Protein AF-K5VWP3-F1 (afdb_monomer_lite)

Radius of gyration: 37.84 Å; chains: 1; bounding box: 97×103×117 Å

Foldseek 3Di:
DDDDDDDDDDDDDDDDDDDPPPPPPPDPDPDDDDDDDPPPDDDDDDDPDPDPDPPPPPPDPPVVVCVVCVVVVNDDDDPVPPDPDPPPPFDAAEDEFLPLLLLLVVVCLQCVPDVQSDDALLNVVVCPVLVLADPVQCVLRPDPVSVVRVVVCQPPPVGHHHHDYPDDDFHEFLVLSVVLSCLQVNDDDPSTDDSVVRPDDRPTPDNDDPVSVVVSPVNNVQQVVCVVVVHDRDSPDDPPPPRPPPPPVPPPPPPPPPPDPPDDDDDDDDDDDDDDDDDDDDDDDDDDDDDDDDDDDDDDDDDDDDDDDDDDDDDDDDDDDDDDDDDDDDDDDDD

Structure (mmCIF, N/CA/C/O backbone):
data_AF-K5VWP3-F1
#
_entry.id   AF-K5VWP3-F1
#
loop_
_atom_site.group_PDB
_atom_site.id
_atom_site.type_symbol
_atom_site.label_atom_id
_atom_site.label_alt_id
_atom_site.label_comp_id
_atom_site.label_asym_id
_atom_site.label_entity_id
_atom_site.label_seq_id
_atom_site.pdbx_PDB_ins_code
_atom_site.Cartn_x
_atom_site.Cartn_y
_atom_site.Cartn_z
_atom_site.occupancy
_atom_site.B_iso_or_equiv
_atom_site.auth_seq_id
_atom_site.auth_comp_id
_atom_site.auth_asym_id
_atom_site.auth_atom_id
_atom_site.pdbx_PDB_model_num
ATOM 1 N N . MET A 1 1 ? -21.400 -36.039 -51.597 1.00 51.88 1 MET A N 1
ATOM 2 C CA . MET A 1 1 ? -21.064 -35.907 -50.166 1.00 51.88 1 MET A CA 1
ATOM 3 C C . MET A 1 1 ? -21.647 -34.581 -49.717 1.00 51.88 1 MET A C 1
ATOM 5 O O . MET A 1 1 ? -21.063 -33.546 -50.003 1.00 51.88 1 MET A O 1
ATOM 9 N N . SER A 1 2 ? -22.873 -34.622 -49.195 1.00 47.25 2 SER A N 1
ATOM 10 C CA . SER A 1 2 ? -23.616 -33.438 -48.756 1.00 47.25 2 SER A CA 1
ATOM 11 C C . SER A 1 2 ? -23.149 -33.037 -47.366 1.00 47.25 2 SER A C 1
ATOM 13 O O . SER A 1 2 ? -23.064 -33.883 -46.480 1.00 47.25 2 SER A O 1
ATOM 15 N N . SER A 1 3 ? -22.818 -31.762 -47.203 1.00 61.06 3 SER A N 1
ATOM 16 C CA . SER A 1 3 ? -22.441 -31.158 -45.930 1.00 61.06 3 SER A CA 1
ATOM 17 C C . SER A 1 3 ? -23.689 -30.562 -45.285 1.00 61.06 3 SER A C 1
ATOM 19 O O . SER A 1 3 ? -24.245 -29.597 -45.809 1.00 61.06 3 SER A O 1
ATOM 21 N N . ASP A 1 4 ? -24.131 -31.153 -44.177 1.00 54.31 4 ASP A N 1
ATOM 22 C CA . ASP A 1 4 ? -25.200 -30.611 -43.337 1.00 54.31 4 ASP A CA 1
ATOM 23 C C . ASP A 1 4 ? -24.699 -29.386 -42.549 1.00 54.31 4 ASP A C 1
ATOM 25 O O . ASP A 1 4 ? -23.631 -29.454 -41.932 1.00 54.31 4 ASP A O 1
ATOM 29 N N . PRO A 1 5 ? -25.439 -28.263 -42.535 1.00 71.38 5 PRO A N 1
ATOM 30 C CA . PRO A 1 5 ? -25.120 -27.122 -41.692 1.00 71.38 5 PRO A CA 1
ATOM 31 C C . PRO A 1 5 ? -25.585 -27.363 -40.247 1.00 71.38 5 PRO A C 1
ATOM 33 O O . PRO A 1 5 ? -26.773 -27.492 -39.952 1.00 71.38 5 PRO A O 1
ATOM 36 N N . GLU A 1 6 ? -24.612 -27.390 -39.340 1.00 64.56 6 GLU A N 1
ATOM 37 C CA . GLU A 1 6 ? -24.773 -27.543 -37.895 1.00 64.56 6 GLU A CA 1
ATOM 38 C C . GLU A 1 6 ? -25.549 -26.350 -37.293 1.00 64.56 6 GLU A C 1
ATOM 40 O O . GLU A 1 6 ? -25.093 -25.203 -37.292 1.00 64.56 6 GLU A O 1
ATOM 45 N N . LEU A 1 7 ? -26.764 -26.622 -36.805 1.00 64.31 7 LEU A N 1
ATOM 46 C CA . LEU A 1 7 ? -27.642 -25.661 -36.134 1.00 64.31 7 LEU A CA 1
ATOM 47 C C . LEU A 1 7 ? -27.064 -25.257 -34.768 1.00 64.31 7 LEU A C 1
ATOM 49 O O . LEU A 1 7 ? -27.094 -26.025 -33.807 1.00 64.31 7 LEU A O 1
ATOM 53 N N . VAL A 1 8 ? -26.594 -24.013 -34.664 1.00 66.56 8 VAL A N 1
ATOM 54 C CA . VAL A 1 8 ? -26.128 -23.418 -33.404 1.00 66.56 8 VAL A CA 1
ATOM 55 C C . VAL A 1 8 ? -27.332 -23.087 -32.500 1.00 66.56 8 VAL A C 1
ATOM 57 O O . VAL A 1 8 ? -28.226 -22.347 -32.924 1.00 66.56 8 VAL A O 1
ATOM 60 N N . PRO A 1 9 ? -27.388 -23.586 -31.250 1.00 64.94 9 PRO A N 1
ATOM 61 C CA . PRO A 1 9 ? -28.510 -23.343 -30.350 1.00 64.94 9 PRO A CA 1
ATOM 62 C C . PRO A 1 9 ? -28.543 -21.893 -29.847 1.00 64.94 9 PRO A C 1
ATOM 64 O O . PRO A 1 9 ? -27.556 -21.345 -29.356 1.00 64.94 9 PRO A O 1
ATOM 67 N N . ALA A 1 10 ? -29.719 -21.273 -29.952 1.00 62.62 10 ALA A N 1
ATOM 68 C CA . ALA A 1 10 ? -29.978 -19.902 -29.532 1.00 62.62 10 ALA A CA 1
ATOM 69 C C . ALA A 1 10 ? -29.816 -19.726 -28.010 1.00 62.62 10 ALA A C 1
ATOM 71 O O . ALA A 1 10 ? -30.506 -20.364 -27.213 1.00 62.62 10 ALA A O 1
ATOM 72 N N . HIS A 1 11 ? -28.926 -18.818 -27.601 1.00 61.19 11 HIS A N 1
ATOM 73 C CA . HIS A 1 11 ? -28.734 -18.473 -26.194 1.00 61.19 11 HIS A CA 1
ATOM 74 C C . HIS A 1 11 ? -29.982 -17.785 -25.597 1.00 61.19 11 HIS A C 1
ATOM 76 O O . HIS A 1 11 ? -30.522 -16.850 -26.199 1.00 61.19 11 HIS A O 1
ATOM 82 N N . PRO A 1 12 ? -30.432 -18.193 -24.394 1.00 65.94 12 PRO A N 1
ATOM 83 C CA . PRO A 1 12 ? -31.586 -17.596 -23.732 1.00 65.94 12 PRO A CA 1
ATOM 84 C C . PRO A 1 12 ? -31.299 -16.143 -23.333 1.00 65.94 12 PRO A C 1
ATOM 86 O O . PRO A 1 12 ? -30.299 -15.833 -22.686 1.00 65.94 12 PRO A O 1
ATOM 89 N N . LYS A 1 13 ? -32.204 -15.241 -23.726 1.00 65.81 13 LYS A N 1
ATOM 90 C CA . LYS A 1 13 ? -32.156 -13.808 -23.406 1.00 65.81 13 LYS A CA 1
ATOM 91 C C . LYS A 1 13 ? -32.196 -13.608 -21.886 1.00 65.81 13 LYS A C 1
ATOM 93 O O . LYS A 1 13 ? -33.176 -13.970 -21.239 1.00 65.81 13 LYS A O 1
ATOM 98 N N . SER A 1 14 ? -31.150 -12.999 -21.326 1.00 66.62 14 SER A N 1
ATOM 99 C CA . SER A 1 14 ? -31.072 -12.676 -19.898 1.00 66.62 14 SER A CA 1
ATOM 100 C C . SER A 1 14 ? -32.221 -11.755 -19.453 1.00 66.62 14 SER A C 1
ATOM 102 O O . SER A 1 14 ? -32.513 -10.769 -20.140 1.00 66.62 14 SER A O 1
ATOM 104 N N . PRO A 1 15 ? -32.854 -12.015 -18.294 1.00 67.31 15 PRO A N 1
ATOM 105 C CA . PRO A 1 15 ? -33.942 -11.192 -17.781 1.00 67.31 15 PRO A CA 1
ATOM 106 C C . PRO A 1 15 ? -33.447 -9.778 -17.447 1.00 67.31 15 PRO A C 1
ATOM 108 O O . PRO A 1 15 ? -32.477 -9.587 -16.708 1.00 67.31 15 PRO A O 1
ATOM 111 N N . ARG A 1 16 ? -34.134 -8.771 -18.000 1.00 61.47 16 ARG A N 1
ATOM 112 C CA . ARG A 1 16 ? -33.939 -7.346 -17.698 1.00 61.47 16 ARG A CA 1
ATOM 113 C C . ARG A 1 16 ? -34.093 -7.122 -16.191 1.00 61.47 16 ARG A C 1
ATOM 115 O O . ARG A 1 16 ? -35.197 -7.198 -15.662 1.00 61.47 16 ARG A O 1
ATOM 122 N N . ARG A 1 17 ? -32.996 -6.797 -15.502 1.00 60.69 17 ARG A N 1
ATOM 123 C CA . ARG A 1 17 ? -33.042 -6.284 -14.126 1.00 60.69 17 ARG A CA 1
ATOM 124 C C . ARG A 1 17 ? -33.753 -4.930 -14.125 1.00 60.69 17 ARG A C 1
ATOM 126 O O . ARG A 1 17 ? -33.227 -3.953 -14.652 1.00 60.69 17 ARG A O 1
ATOM 133 N N . SER A 1 18 ? -34.942 -4.887 -13.532 1.00 62.25 18 SER A N 1
ATOM 134 C CA . SER A 1 18 ? -35.662 -3.658 -13.203 1.00 62.25 18 SER A CA 1
ATOM 135 C C . SER A 1 18 ? -34.785 -2.775 -12.317 1.00 62.25 18 SER A C 1
ATOM 137 O O . SER A 1 18 ? -34.344 -3.191 -11.243 1.00 62.25 18 SER A O 1
ATOM 139 N N . SER A 1 19 ? -34.492 -1.569 -12.790 1.00 64.31 19 SER A N 1
ATOM 140 C CA . SER A 1 19 ? -33.692 -0.582 -12.072 1.00 64.31 19 SER A CA 1
ATOM 141 C C . SER A 1 19 ? -34.400 -0.184 -10.769 1.00 64.31 19 SER A C 1
ATOM 143 O O . SER A 1 19 ? -35.609 0.052 -10.796 1.00 64.31 19 SER A O 1
ATOM 145 N N . PRO A 1 20 ? -33.691 -0.096 -9.629 1.00 63.62 20 PRO A N 1
ATOM 146 C CA . PRO A 1 20 ? -34.294 0.342 -8.378 1.00 63.62 20 PRO A CA 1
ATOM 147 C C . PRO A 1 20 ? -34.819 1.771 -8.534 1.00 63.62 20 PRO A C 1
ATOM 149 O O . PRO A 1 20 ? -34.083 2.684 -8.914 1.00 63.62 20 PRO A O 1
ATOM 152 N N . SER A 1 21 ? -36.115 1.934 -8.266 1.00 61.44 21 SER A N 1
ATOM 153 C CA . SER A 1 21 ? -36.813 3.214 -8.297 1.00 61.44 21 SER A CA 1
ATOM 154 C C . SER A 1 21 ? -36.077 4.224 -7.416 1.00 61.44 21 SER A C 1
ATOM 156 O O . SER A 1 21 ? -35.834 3.975 -6.231 1.00 61.44 21 SER A O 1
ATOM 158 N N . LYS A 1 22 ? -35.680 5.351 -8.017 1.00 58.53 22 LYS A N 1
ATOM 159 C CA . LYS A 1 22 ? -35.057 6.488 -7.338 1.00 58.53 22 LYS A CA 1
ATOM 160 C C . LYS A 1 22 ? -36.056 7.036 -6.317 1.00 58.53 22 LYS A C 1
ATOM 162 O O . LYS A 1 22 ? -36.867 7.897 -6.642 1.00 58.53 22 LYS A O 1
ATOM 167 N N . ARG A 1 23 ? -36.007 6.547 -5.074 1.00 59.12 23 ARG A N 1
ATOM 168 C CA . ARG A 1 23 ? -36.649 7.233 -3.949 1.00 59.12 23 ARG A CA 1
ATOM 169 C C . ARG A 1 23 ? -35.954 8.581 -3.802 1.00 59.12 23 ARG A C 1
ATOM 171 O O . ARG A 1 23 ? -34.802 8.644 -3.376 1.00 59.12 23 ARG A O 1
ATOM 178 N N . SER A 1 24 ? -36.653 9.624 -4.238 1.00 61.53 24 SER A N 1
ATOM 179 C CA . SER A 1 24 ? -36.303 11.021 -4.022 1.00 61.53 24 SER A CA 1
ATOM 180 C C . SER A 1 24 ? -36.024 11.217 -2.532 1.00 61.53 24 SER A C 1
ATOM 182 O O . SER A 1 24 ? -36.932 11.127 -1.706 1.00 61.53 24 SER A O 1
ATOM 184 N N . ARG A 1 25 ? -34.749 11.387 -2.171 1.00 59.38 25 ARG A N 1
ATOM 185 C CA . ARG A 1 25 ? -34.363 11.818 -0.829 1.00 59.38 25 ARG A CA 1
ATOM 186 C C . ARG A 1 25 ? -34.664 13.305 -0.761 1.00 59.38 25 ARG A C 1
ATOM 188 O O . ARG A 1 25 ? -33.814 14.119 -1.105 1.00 59.38 25 ARG A O 1
ATOM 195 N N . VAL A 1 26 ? -35.893 13.636 -0.382 1.00 72.94 26 VAL A N 1
ATOM 196 C CA . VAL A 1 26 ? -36.232 14.997 0.022 1.00 72.94 26 VAL A CA 1
ATOM 197 C C . VAL A 1 26 ? -35.395 15.289 1.275 1.00 72.94 26 VAL A C 1
ATOM 199 O O . VAL A 1 26 ? -35.481 14.516 2.234 1.00 72.94 26 VAL A O 1
ATOM 202 N N . PRO A 1 27 ? -34.514 16.302 1.260 1.00 75.19 27 PRO A N 1
ATOM 203 C CA . PRO A 1 27 ? -33.761 16.678 2.448 1.00 75.19 27 PRO A CA 1
ATOM 204 C C . PRO A 1 27 ? -34.744 17.087 3.559 1.00 75.19 27 PRO A C 1
ATOM 206 O O . PRO A 1 27 ? -35.753 17.727 3.253 1.00 75.19 27 PRO A O 1
ATOM 209 N N . PRO A 1 28 ? -34.496 16.705 4.826 1.00 74.69 28 PRO A N 1
ATOM 210 C CA . PRO A 1 28 ? -35.343 17.133 5.932 1.00 74.69 28 PRO A CA 1
ATOM 211 C C . PRO A 1 28 ? -35.366 18.661 5.986 1.00 74.69 28 PRO A C 1
ATOM 213 O O . PRO A 1 28 ? -34.325 19.310 5.855 1.00 74.69 28 PRO A O 1
ATOM 216 N N . SER A 1 29 ? -36.562 19.224 6.133 1.00 80.12 29 SER A N 1
ATOM 217 C CA . SER A 1 29 ? -36.764 20.665 6.237 1.00 80.12 29 SER A CA 1
ATOM 218 C C . SER A 1 29 ? -35.928 21.230 7.394 1.00 80.12 29 SER A C 1
ATOM 220 O O . SER A 1 29 ? -35.879 20.606 8.458 1.00 80.12 29 SER A O 1
ATOM 222 N N . PRO A 1 30 ? -35.255 22.381 7.212 1.00 76.00 30 PRO A N 1
ATOM 223 C CA . PRO A 1 30 ? -34.483 23.010 8.274 1.00 76.00 30 PRO A CA 1
ATOM 224 C C . PRO A 1 30 ? -35.391 23.297 9.473 1.00 76.00 30 PRO A C 1
ATOM 226 O O . PRO A 1 30 ? -36.465 23.877 9.321 1.00 76.00 30 PRO A O 1
ATOM 229 N N . ILE A 1 31 ? -34.960 22.863 10.658 1.00 74.50 31 ILE A N 1
ATOM 230 C CA . ILE A 1 31 ? -35.647 23.130 11.922 1.00 74.50 31 ILE A CA 1
ATOM 231 C C . ILE A 1 31 ? -35.631 24.646 12.137 1.00 74.50 31 ILE A C 1
ATOM 233 O O . ILE A 1 31 ? -34.575 25.237 12.360 1.00 74.50 31 ILE A O 1
ATOM 237 N N . SER A 1 32 ? -36.796 25.281 12.023 1.00 59.69 32 SER A N 1
ATOM 238 C CA . SER A 1 32 ? -36.969 26.701 12.315 1.00 59.69 32 SER A CA 1
ATOM 239 C C . SER A 1 32 ? -36.821 26.915 13.817 1.00 59.69 32 SER A C 1
ATOM 241 O O . SER A 1 32 ? -37.698 26.547 14.595 1.00 59.69 32 SER A O 1
ATOM 243 N N . ILE A 1 33 ? -35.693 27.488 14.226 1.00 72.31 33 ILE A N 1
ATOM 244 C CA . ILE A 1 33 ? -35.505 27.964 15.595 1.00 72.31 33 ILE A CA 1
ATOM 245 C C . ILE A 1 33 ? -36.469 29.148 15.774 1.00 72.31 33 ILE A C 1
ATOM 247 O O . ILE A 1 33 ? -36.410 30.078 14.964 1.00 72.31 33 ILE A O 1
ATOM 251 N N . PRO A 1 34 ? -37.380 29.124 16.764 1.00 62.44 34 PRO A N 1
ATOM 252 C CA . PRO A 1 34 ? -38.288 30.236 17.007 1.00 62.44 34 PRO A CA 1
ATOM 253 C C . PRO A 1 34 ? -37.466 31.491 17.308 1.00 62.44 34 PRO A C 1
ATOM 255 O O . PRO A 1 34 ? -36.739 31.564 18.297 1.00 62.44 34 PRO A O 1
ATOM 258 N N . SER A 1 35 ? -37.548 32.466 16.404 1.00 60.38 35 SER A N 1
ATOM 259 C CA . SER A 1 35 ? -36.988 33.795 16.608 1.00 60.38 35 SER A CA 1
ATOM 260 C C . SER A 1 35 ? -37.862 34.489 17.644 1.00 60.38 35 SER A C 1
ATOM 262 O O . SER A 1 35 ? -39.011 34.832 17.367 1.00 60.38 35 SER A O 1
ATOM 264 N N . PHE A 1 36 ? -37.344 34.625 18.862 1.00 66.00 36 PHE A N 1
ATOM 265 C CA . PHE A 1 36 ? -37.995 35.434 19.880 1.00 66.00 36 PHE A CA 1
ATOM 266 C C . PHE A 1 36 ? -37.955 36.895 19.417 1.00 66.00 36 PHE A C 1
ATOM 268 O O . PHE A 1 36 ? -36.865 37.398 19.121 1.00 66.00 36 PHE A O 1
ATOM 275 N N . PRO A 1 37 ? -39.107 37.576 19.302 1.00 62.94 37 PRO A N 1
ATOM 276 C CA . PRO A 1 37 ? -39.124 38.980 18.939 1.00 62.94 37 PRO A CA 1
ATOM 277 C C . PRO A 1 37 ? -38.417 39.773 20.041 1.00 62.94 37 PRO A C 1
ATOM 279 O O . PRO A 1 37 ? -38.854 39.779 21.191 1.00 62.94 37 PRO A O 1
ATOM 282 N N . LEU A 1 38 ? -37.314 40.438 19.686 1.00 53.84 38 LEU A N 1
ATOM 283 C CA . LEU A 1 38 ? -36.763 41.509 20.506 1.00 53.84 38 LEU A CA 1
ATOM 284 C C . LEU A 1 38 ? -37.768 42.663 20.480 1.00 53.84 38 LEU A C 1
ATOM 286 O O . LEU A 1 38 ? -37.765 43.491 19.568 1.00 53.84 38 LEU A O 1
ATOM 290 N N . SER A 1 39 ? -38.657 42.690 21.469 1.00 51.75 39 SER A N 1
ATOM 291 C CA . SER A 1 39 ? -39.507 43.840 21.752 1.00 51.75 39 SER A CA 1
ATOM 292 C C . SER A 1 39 ? -38.640 44.991 22.259 1.00 51.75 39 SER A C 1
ATOM 294 O O . SER A 1 39 ? -38.448 45.167 23.459 1.00 51.75 39 SER A O 1
ATOM 296 N N . ASN A 1 40 ? -38.124 45.788 21.325 1.00 55.31 40 ASN A N 1
ATOM 297 C CA . ASN A 1 40 ? -37.624 47.130 21.593 1.00 55.31 40 ASN A CA 1
ATOM 298 C C . ASN A 1 40 ? -38.827 48.058 21.794 1.00 55.31 40 ASN A C 1
ATOM 300 O O . ASN A 1 40 ? -39.260 48.734 20.862 1.00 55.31 40 ASN A O 1
ATOM 304 N N . THR A 1 41 ? -39.375 48.077 23.007 1.00 53.88 41 THR A N 1
ATOM 305 C CA . THR A 1 41 ? -40.327 49.114 23.420 1.00 53.88 41 THR A CA 1
ATOM 306 C C . THR A 1 41 ? -39.586 50.087 24.323 1.00 53.88 41 THR A C 1
ATOM 308 O O . THR A 1 41 ? -39.212 49.763 25.444 1.00 53.88 41 THR A O 1
ATOM 311 N N . ILE A 1 42 ? -39.313 51.257 23.754 1.00 57.91 42 ILE A N 1
ATOM 312 C CA . ILE A 1 42 ? -38.784 52.452 24.405 1.00 57.91 42 ILE A CA 1
ATOM 313 C C . ILE A 1 42 ? -39.893 53.019 25.298 1.00 57.91 42 ILE A C 1
ATOM 315 O O . ILE A 1 42 ? -40.986 53.278 24.794 1.00 57.91 42 ILE A O 1
ATOM 319 N N . GLY A 1 43 ? -39.615 53.230 26.586 1.00 53.72 43 GLY A N 1
ATOM 320 C CA . GLY A 1 43 ? -40.525 53.948 27.479 1.00 53.72 43 GLY A CA 1
ATOM 321 C C . GLY A 1 43 ? -40.230 53.759 28.965 1.00 53.72 43 GLY A C 1
ATOM 322 O O . GLY A 1 43 ? -40.730 52.815 29.558 1.00 53.72 43 GLY A O 1
ATOM 323 N N . ASP A 1 44 ? -39.480 54.720 29.502 1.00 53.06 44 ASP A N 1
ATOM 324 C CA . ASP A 1 44 ? -39.479 55.230 30.880 1.00 53.06 44 ASP A CA 1
ATOM 325 C C . ASP A 1 44 ? -38.995 54.392 32.080 1.00 53.06 44 ASP A C 1
ATOM 327 O O . ASP A 1 44 ? -39.426 53.278 32.346 1.00 53.06 44 ASP A O 1
ATOM 331 N N . GLU A 1 45 ? -38.154 55.092 32.850 1.00 59.12 45 GLU A N 1
ATOM 332 C CA . GLU A 1 45 ? -37.726 54.878 34.235 1.00 59.12 45 GLU A CA 1
ATOM 333 C C . GLU A 1 45 ? -36.745 53.713 34.514 1.00 59.12 45 GLU A C 1
ATOM 335 O O . GLU A 1 45 ? -37.116 52.538 34.462 1.00 59.12 45 GLU A O 1
ATOM 340 N N . PRO A 1 46 ? -35.467 54.000 34.858 1.00 60.91 46 PRO A N 1
ATOM 341 C CA . PRO A 1 46 ? -34.572 52.992 35.409 1.00 60.91 46 PRO A CA 1
ATOM 342 C C . PRO A 1 46 ? -35.057 52.643 36.818 1.00 60.91 46 PRO A C 1
ATOM 344 O O . PRO A 1 46 ? -34.639 53.251 37.798 1.00 60.91 46 PRO A O 1
ATOM 347 N N . ALA A 1 47 ? -35.964 51.673 36.919 1.00 65.50 47 ALA A N 1
ATOM 348 C CA . ALA A 1 47 ? -36.239 51.023 38.187 1.00 65.50 47 ALA A CA 1
ATOM 349 C C . ALA A 1 47 ? -34.917 50.440 38.701 1.00 65.50 47 ALA A C 1
ATOM 351 O O . ALA A 1 47 ? -34.271 49.654 37.998 1.00 65.50 47 ALA A O 1
ATOM 352 N N . ASP A 1 48 ? -34.502 50.861 39.898 1.00 73.81 48 ASP A N 1
ATOM 353 C CA . ASP A 1 48 ? -33.340 50.293 40.570 1.00 73.81 48 ASP A CA 1
ATOM 354 C C . ASP A 1 48 ? -33.459 48.761 40.544 1.00 73.81 48 ASP A C 1
ATOM 356 O O . ASP A 1 48 ? -34.544 48.228 40.818 1.00 73.81 48 ASP A O 1
ATOM 360 N N . PRO A 1 49 ? -32.388 48.032 40.172 1.00 76.25 49 PRO A N 1
ATOM 361 C CA . PRO A 1 49 ? -32.442 46.581 40.135 1.00 76.25 49 PRO A CA 1
ATOM 362 C C . PRO A 1 49 ? -32.911 46.094 41.511 1.00 76.25 49 PRO A C 1
ATOM 364 O O . PRO A 1 49 ? -32.385 46.570 42.524 1.00 76.25 49 PRO A O 1
ATOM 367 N N . PRO A 1 50 ? -33.909 45.192 41.576 1.00 77.06 50 PRO A N 1
ATOM 368 C CA . PRO A 1 50 ? -34.405 44.704 42.851 1.00 77.06 50 PRO A CA 1
ATOM 369 C C . PRO A 1 50 ? -33.215 44.200 43.663 1.00 77.06 50 PRO A C 1
ATOM 371 O O . PRO A 1 50 ? -32.407 43.414 43.161 1.00 77.06 50 PRO A O 1
ATOM 374 N N . SER A 1 51 ? -33.086 44.719 44.888 1.00 72.31 51 SER A N 1
ATOM 375 C CA . SER A 1 51 ? -32.015 44.349 45.813 1.00 72.31 51 SER A CA 1
ATOM 376 C C . SER A 1 51 ? -31.886 42.824 45.836 1.00 72.31 51 SER A C 1
ATOM 378 O O . SER A 1 51 ? -32.923 42.158 45.949 1.00 72.31 51 SER A O 1
ATOM 380 N N . PRO A 1 52 ? -30.674 42.257 45.672 1.00 72.88 52 PRO A N 1
ATOM 381 C CA . PRO A 1 52 ? -30.489 40.817 45.601 1.00 72.88 52 PRO A CA 1
ATOM 382 C C . PRO A 1 52 ? -31.051 40.199 46.877 1.00 72.88 52 PRO A C 1
ATOM 384 O O . PRO A 1 52 ? -30.493 40.345 47.965 1.00 72.88 52 PRO A O 1
ATOM 387 N N . VAL A 1 53 ? -32.206 39.551 46.740 1.00 73.44 53 VAL A N 1
ATOM 388 C CA . VAL A 1 53 ? -32.813 38.796 47.828 1.00 73.44 53 VAL A CA 1
ATOM 389 C C . VAL A 1 53 ? -31.795 37.726 48.219 1.00 73.44 53 VAL A C 1
ATOM 391 O O . VAL A 1 53 ? -31.251 37.087 47.315 1.00 73.44 53 VAL A O 1
ATOM 394 N N . PRO A 1 54 ? -31.502 37.529 49.517 1.00 67.75 54 PRO A N 1
ATOM 395 C CA . PRO A 1 54 ? -30.642 36.448 49.971 1.00 67.75 54 PRO A CA 1
ATOM 396 C C . PRO A 1 54 ? -31.231 35.117 49.497 1.00 67.75 54 PRO A C 1
ATOM 398 O O . PRO A 1 54 ? -32.152 34.574 50.101 1.00 67.75 54 PRO A O 1
ATOM 401 N N . THR A 1 55 ? -30.750 34.614 48.364 1.00 65.75 55 THR A N 1
ATOM 402 C CA . THR A 1 55 ? -31.036 33.258 47.919 1.00 65.75 55 THR A CA 1
ATOM 403 C C . THR A 1 55 ? -30.199 32.354 48.794 1.00 65.75 55 THR A C 1
ATOM 405 O O . THR A 1 55 ? -29.019 32.137 48.525 1.00 65.75 55 THR A O 1
ATOM 408 N N . GLU A 1 56 ? -30.804 31.899 49.885 1.00 76.12 56 GLU A N 1
ATOM 409 C CA . GLU A 1 56 ? -30.312 30.771 50.658 1.00 76.12 56 GLU A CA 1
ATOM 410 C C . GLU A 1 56 ? -30.111 29.609 49.676 1.00 76.12 56 GLU A C 1
ATOM 412 O O . GLU A 1 56 ? -31.067 29.073 49.112 1.00 76.12 56 GLU A O 1
ATOM 417 N N . ILE A 1 57 ? -28.848 29.306 49.369 1.00 68.88 57 ILE A N 1
ATOM 418 C CA . ILE A 1 57 ? -28.495 28.162 48.537 1.00 68.88 57 ILE A CA 1
ATOM 419 C C . ILE A 1 57 ? -28.732 26.956 49.431 1.00 68.88 57 ILE A C 1
ATOM 421 O O . ILE A 1 57 ? -27.937 26.657 50.317 1.00 68.88 57 ILE A O 1
ATOM 425 N N . ILE A 1 58 ? -29.888 26.324 49.257 1.00 73.12 58 ILE A N 1
ATOM 426 C CA . ILE A 1 58 ? -30.184 25.065 49.923 1.00 73.12 58 ILE A CA 1
ATOM 427 C C . ILE A 1 58 ? -29.257 24.039 49.273 1.00 73.12 58 ILE A C 1
ATOM 429 O O . ILE A 1 58 ? -29.496 23.622 48.137 1.00 73.12 58 ILE A O 1
ATOM 433 N N . ASP A 1 59 ? -28.185 23.679 49.975 1.00 70.56 59 ASP A N 1
ATOM 434 C CA . ASP A 1 59 ? -27.284 22.591 49.597 1.00 70.56 59 ASP A CA 1
ATOM 435 C C . ASP A 1 59 ? -28.045 21.265 49.727 1.00 70.56 59 ASP A C 1
ATOM 437 O O . ASP A 1 59 ? -27.975 20.553 50.726 1.00 70.56 59 ASP A O 1
ATOM 441 N N . VAL A 1 60 ? -28.859 20.967 48.719 1.00 71.81 60 VAL A N 1
ATOM 442 C CA . VAL A 1 60 ? -29.512 19.671 48.572 1.00 71.81 60 VAL A CA 1
ATOM 443 C C . VAL A 1 60 ? -28.468 18.701 48.028 1.00 71.81 60 VAL A C 1
ATOM 445 O O . VAL A 1 60 ? -27.831 18.979 47.008 1.00 71.81 60 VAL A O 1
ATOM 448 N N . GLU A 1 61 ? -28.296 17.564 48.704 1.00 79.69 61 GLU A N 1
ATOM 449 C CA . GLU A 1 61 ? -27.380 16.509 48.270 1.00 79.69 61 GLU A CA 1
ATOM 450 C C . GLU A 1 61 ? -27.678 16.105 46.816 1.00 79.69 61 GLU A C 1
ATOM 452 O O . GLU A 1 61 ? -28.832 15.915 46.413 1.00 79.69 61 GLU A O 1
ATOM 457 N N . ALA A 1 62 ? -26.628 15.992 46.000 1.00 75.19 62 ALA A N 1
ATOM 458 C CA . ALA A 1 62 ? -26.747 15.707 44.570 1.00 75.19 62 ALA A CA 1
ATOM 459 C C . ALA A 1 62 ? -27.517 14.396 44.307 1.00 75.19 62 ALA A C 1
ATOM 461 O O . ALA A 1 62 ? -28.234 14.258 43.311 1.00 75.19 62 ALA A O 1
ATOM 462 N N . GLU A 1 63 ? -27.420 13.453 45.240 1.00 79.12 63 GLU A N 1
ATOM 463 C CA . GLU A 1 63 ? -28.093 12.164 45.257 1.00 79.12 63 GLU A CA 1
ATOM 464 C C . GLU A 1 63 ? -29.624 12.297 45.268 1.00 79.12 63 GLU A C 1
ATOM 466 O O . GLU A 1 63 ? -30.318 11.496 44.631 1.00 79.12 63 GLU A O 1
ATOM 471 N N . ASP A 1 64 ? -30.169 13.318 45.931 1.00 83.69 64 ASP A N 1
ATOM 472 C CA . ASP A 1 64 ? -31.614 13.506 46.058 1.00 83.69 64 ASP A CA 1
ATOM 473 C C . ASP A 1 64 ? -32.242 14.099 44.794 1.00 83.69 64 ASP A C 1
ATOM 475 O O . ASP A 1 64 ? -33.368 13.734 44.433 1.00 83.69 64 ASP A O 1
ATOM 479 N N . PHE A 1 65 ? -31.501 14.911 44.034 1.00 80.94 65 PHE A N 1
ATOM 480 C CA . PHE A 1 65 ? -31.939 15.345 42.705 1.00 80.94 65 PHE A CA 1
ATOM 481 C C . PHE A 1 65 ? -32.024 14.176 41.728 1.00 80.94 65 PHE A C 1
ATOM 483 O O . PHE A 1 65 ? -32.984 14.086 40.960 1.00 80.94 65 PHE A O 1
ATOM 490 N N . VAL A 1 66 ? -31.059 13.253 41.777 1.00 82.75 66 VAL A N 1
ATOM 491 C CA . VAL A 1 66 ? -31.068 12.057 40.926 1.00 82.75 66 VAL A CA 1
ATOM 492 C C . VAL A 1 66 ? -32.261 11.165 41.271 1.00 82.75 66 VAL A C 1
ATOM 494 O O . VAL A 1 66 ? -32.987 10.757 40.362 1.00 82.75 66 VAL A O 1
ATOM 497 N N . ARG A 1 67 ? -32.526 10.913 42.562 1.00 84.56 67 ARG A N 1
ATOM 498 C CA . ARG A 1 67 ? -33.698 10.130 43.002 1.00 84.56 67 ARG A CA 1
ATOM 499 C C . ARG A 1 67 ? -35.015 10.788 42.606 1.00 84.56 67 ARG A C 1
ATOM 501 O O . ARG A 1 67 ? -35.912 10.112 42.106 1.00 84.56 67 ARG A O 1
ATOM 508 N N . THR A 1 68 ? -35.121 12.101 42.794 1.00 89.06 68 THR A N 1
ATOM 509 C CA . THR A 1 68 ? -36.328 12.864 42.461 1.00 89.06 68 THR A CA 1
ATOM 510 C C . THR A 1 68 ? -36.569 12.871 40.954 1.00 89.06 68 THR A C 1
ATOM 512 O O . THR A 1 68 ? -37.662 12.561 40.499 1.00 89.06 68 THR A O 1
ATOM 515 N N . ALA A 1 69 ? -35.546 13.126 40.138 1.00 87.25 69 ALA A N 1
ATOM 516 C CA . ALA A 1 69 ? -35.672 13.060 38.684 1.00 87.25 69 ALA A CA 1
ATOM 517 C C . ALA A 1 69 ? -36.086 11.653 38.209 1.00 87.25 69 ALA A C 1
ATOM 519 O O . ALA A 1 69 ? -36.971 11.516 37.360 1.00 87.25 69 ALA A O 1
ATOM 520 N N . GLN A 1 70 ? -35.509 10.601 38.798 1.00 87.94 70 GLN A N 1
ATOM 521 C CA . GLN A 1 70 ? -35.882 9.219 38.493 1.00 87.94 70 GLN A CA 1
ATOM 522 C C . GLN A 1 70 ? -37.331 8.890 38.882 1.00 87.94 70 GLN A C 1
ATOM 524 O O . GLN A 1 70 ? -37.996 8.178 38.128 1.00 87.94 70 GLN A O 1
ATOM 529 N N . SER A 1 71 ? -37.853 9.421 39.996 1.00 92.31 71 SER A N 1
ATOM 530 C CA . SER A 1 71 ? -39.251 9.201 40.403 1.00 92.31 71 SER A CA 1
ATOM 531 C C . SER A 1 71 ? -40.256 9.851 39.443 1.00 92.31 71 SER A C 1
ATOM 533 O O . SER A 1 71 ? -41.335 9.301 39.225 1.00 92.31 71 SER A O 1
ATOM 535 N N . TYR A 1 72 ? -39.866 10.937 38.766 1.00 93.56 72 TYR A N 1
ATOM 536 C CA . TYR A 1 72 ? -40.616 11.535 37.653 1.00 93.56 72 TYR A CA 1
ATOM 537 C C . TYR A 1 72 ? -40.427 10.809 36.307 1.00 93.56 72 TYR A C 1
ATOM 539 O O . TYR A 1 72 ? -40.889 11.283 35.269 1.00 93.56 72 TYR A O 1
ATOM 547 N N . GLY A 1 73 ? -39.743 9.661 36.289 1.00 89.25 73 GLY A N 1
ATOM 548 C CA . GLY A 1 73 ? -39.484 8.893 35.071 1.00 89.25 73 GLY A CA 1
ATOM 549 C C . GLY A 1 73 ? -38.402 9.498 34.171 1.00 89.25 73 GLY A C 1
ATOM 550 O O . GLY A 1 73 ? -38.237 9.057 33.029 1.00 89.25 73 GLY A O 1
ATOM 551 N N . VAL A 1 74 ? -37.639 10.482 34.658 1.00 86.75 74 VAL A N 1
ATOM 552 C CA . VAL A 1 74 ? -36.487 11.026 33.936 1.00 86.75 74 VAL A CA 1
ATOM 553 C C . VAL A 1 74 ? -35.335 10.031 34.052 1.00 86.75 74 VAL A C 1
ATOM 555 O O . VAL A 1 74 ? -34.832 9.739 35.137 1.00 86.75 74 VAL A O 1
ATOM 558 N N . LYS A 1 75 ? -34.886 9.495 32.914 1.00 86.62 75 LYS A N 1
ATOM 559 C CA . LYS A 1 75 ? -33.685 8.653 32.859 1.00 86.62 75 LYS A CA 1
ATOM 560 C C . LYS A 1 75 ? -32.442 9.514 33.065 1.00 86.62 75 LYS A C 1
ATOM 562 O O . LYS A 1 75 ? -31.919 10.087 32.113 1.00 86.62 75 LYS A O 1
ATOM 567 N N . VAL A 1 76 ? -31.956 9.562 34.298 1.00 82.81 76 VAL A N 1
ATOM 568 C CA . VAL A 1 76 ? -30.645 10.130 34.619 1.00 82.81 76 VAL A CA 1
ATOM 569 C C . VAL A 1 76 ? -29.578 9.088 34.286 1.00 82.81 76 VAL A C 1
ATOM 571 O O . VAL A 1 76 ? -29.576 7.995 34.852 1.00 82.81 76 VAL A O 1
ATOM 574 N N . ARG A 1 77 ? -28.699 9.400 33.330 1.00 77.75 77 ARG A N 1
ATOM 575 C CA . ARG A 1 77 ? -27.498 8.610 33.044 1.00 77.75 77 ARG A CA 1
ATOM 576 C C . ARG A 1 77 ? -26.320 9.336 33.670 1.00 77.75 77 ARG A C 1
ATOM 578 O O . ARG A 1 77 ? -26.004 10.443 33.249 1.00 77.75 77 ARG A O 1
ATOM 585 N N . ASP A 1 78 ? -25.723 8.720 34.678 1.00 74.94 78 ASP A N 1
ATOM 586 C CA . ASP A 1 78 ? -24.506 9.238 35.280 1.00 74.94 78 ASP A CA 1
ATOM 587 C C . ASP A 1 78 ? -23.331 8.978 34.328 1.00 74.94 78 ASP A C 1
ATOM 589 O O . ASP A 1 78 ? -23.033 7.829 33.995 1.00 74.94 78 ASP A O 1
ATOM 593 N N . TYR A 1 79 ? -22.719 10.050 33.827 1.00 68.06 79 TYR A N 1
ATOM 594 C CA . TYR A 1 79 ? -21.529 9.978 32.977 1.00 68.06 79 TYR A CA 1
ATOM 595 C C . TYR A 1 79 ? -20.231 10.011 33.801 1.00 68.06 79 TYR A C 1
ATOM 597 O O . TYR A 1 79 ? -19.160 9.774 33.248 1.00 68.06 79 TYR A O 1
ATOM 605 N N . ALA A 1 80 ? -20.300 10.302 35.107 1.00 72.25 80 ALA A N 1
ATOM 606 C CA . ALA A 1 80 ? -19.133 10.330 35.986 1.00 72.25 80 ALA A CA 1
ATOM 607 C C . ALA A 1 80 ? -18.701 8.916 36.415 1.00 72.25 80 ALA A C 1
ATOM 609 O O . ALA A 1 80 ? -17.517 8.681 36.648 1.00 72.25 80 ALA A O 1
ATOM 610 N N . VAL A 1 81 ? -19.638 7.960 36.446 1.00 69.38 81 VAL A N 1
ATOM 611 C CA . VAL A 1 81 ? -19.393 6.539 36.755 1.00 69.38 81 VAL A CA 1
ATOM 612 C C . VAL A 1 81 ? -19.494 5.686 35.483 1.00 69.38 81 VAL A C 1
ATOM 614 O O . VAL A 1 81 ? -20.188 4.670 35.426 1.00 69.38 81 VAL A O 1
ATOM 617 N N . GLU A 1 82 ? -18.810 6.079 34.407 1.00 62.38 82 GLU A N 1
ATOM 618 C CA . GLU A 1 82 ? -18.613 5.160 33.286 1.00 62.38 82 GLU A CA 1
ATOM 619 C C . GLU A 1 82 ? -17.556 4.122 33.678 1.00 62.38 82 GLU A C 1
ATOM 621 O O . GLU A 1 82 ? -16.351 4.373 33.631 1.00 62.38 82 GLU A O 1
ATOM 626 N N . LEU A 1 83 ? -18.017 2.924 34.064 1.00 73.50 83 LEU A N 1
ATOM 627 C CA . LEU A 1 83 ? -17.169 1.730 34.060 1.00 73.50 83 LEU A CA 1
ATOM 628 C C . LEU A 1 83 ? -16.414 1.701 32.724 1.00 73.50 83 LEU A C 1
ATOM 630 O O . LEU A 1 83 ? -17.051 1.955 31.695 1.00 73.50 83 LEU A O 1
ATOM 634 N N . PRO A 1 84 ? -15.098 1.408 32.707 1.00 76.44 84 PRO A N 1
ATOM 635 C CA . PRO A 1 84 ? -14.310 1.435 31.484 1.00 76.44 84 PRO A CA 1
ATOM 636 C C . PRO A 1 84 ? -15.014 0.580 30.436 1.00 76.44 84 PRO A C 1
ATOM 638 O O . PRO A 1 84 ? -15.096 -0.644 30.565 1.00 76.44 84 PRO A O 1
ATOM 641 N N . THR A 1 85 ? -15.604 1.253 29.443 1.00 75.31 85 THR A N 1
ATOM 642 C CA . THR A 1 85 ? -16.407 0.582 28.426 1.00 75.31 85 THR A CA 1
ATOM 643 C C . THR A 1 85 ? -15.481 -0.425 27.757 1.00 75.31 85 THR A C 1
ATOM 645 O O . THR A 1 85 ? -14.395 -0.027 27.315 1.00 75.31 85 THR A O 1
ATOM 648 N N . PRO A 1 86 ? -15.846 -1.721 27.708 1.00 76.31 86 PRO A N 1
ATOM 649 C CA . PRO A 1 86 ? -15.004 -2.703 27.050 1.00 76.31 86 PRO A CA 1
ATOM 650 C C . PRO A 1 86 ? -14.721 -2.199 25.632 1.00 76.31 86 PRO A C 1
ATOM 652 O O . PRO A 1 86 ? -15.645 -1.706 24.973 1.00 76.31 86 PRO A O 1
ATOM 655 N N . PRO A 1 87 ? -13.460 -2.251 25.170 1.00 81.75 87 PRO A N 1
ATOM 656 C CA . PRO A 1 87 ? -13.088 -1.663 23.896 1.00 81.75 87 PRO A CA 1
ATOM 657 C C . PRO A 1 87 ? -13.997 -2.227 22.807 1.00 81.75 87 PRO A C 1
ATOM 659 O O . PRO A 1 87 ? -14.075 -3.443 22.618 1.00 81.75 87 PRO A O 1
ATOM 662 N N . LEU A 1 88 ? -14.725 -1.336 22.127 1.00 85.50 88 LEU A N 1
ATOM 663 C CA . LEU A 1 88 ? -15.647 -1.731 21.069 1.00 85.50 88 LEU A CA 1
ATOM 664 C C . LEU A 1 88 ? -14.898 -2.574 20.026 1.00 85.50 88 LEU A C 1
ATOM 666 O O . LEU A 1 88 ? -13.741 -2.269 19.705 1.00 85.50 88 LEU A O 1
ATOM 670 N N . PRO A 1 89 ? -15.537 -3.617 19.463 1.00 89.75 89 PRO A N 1
ATOM 671 C CA . PRO A 1 89 ? -14.914 -4.408 18.416 1.00 89.75 89 PRO A CA 1
ATOM 672 C C . PRO A 1 89 ? -14.532 -3.490 17.252 1.00 89.75 89 PRO A C 1
ATOM 674 O O . PRO A 1 89 ? -15.361 -2.752 16.714 1.00 89.75 89 PRO A O 1
ATOM 677 N N . LYS A 1 90 ? -13.251 -3.517 16.872 1.00 91.75 90 LYS A N 1
ATOM 678 C CA . LYS A 1 90 ? -12.731 -2.706 15.767 1.00 91.75 90 LYS A CA 1
ATOM 679 C C . LYS A 1 90 ? -13.440 -3.097 14.470 1.00 91.75 90 LYS A C 1
ATOM 681 O O . LYS A 1 90 ? -13.443 -4.268 14.093 1.00 91.75 90 LYS A O 1
ATOM 686 N N . VAL A 1 91 ? -13.988 -2.114 13.762 1.00 95.19 91 VAL A N 1
ATOM 687 C CA . VAL A 1 91 ? -14.587 -2.324 12.438 1.00 95.19 91 VAL A CA 1
ATOM 688 C C . VAL A 1 91 ? -13.472 -2.623 11.430 1.00 95.19 91 VAL A C 1
ATOM 690 O O . VAL A 1 91 ? -12.574 -1.798 11.285 1.00 95.19 91 VAL A O 1
ATOM 693 N N . PRO A 1 92 ? -13.492 -3.761 10.714 1.00 96.75 92 PRO A N 1
ATOM 694 C CA . PRO A 1 92 ? -12.443 -4.068 9.751 1.00 96.75 92 PRO A CA 1
ATOM 695 C C . PRO A 1 92 ? -12.351 -3.029 8.628 1.00 96.75 92 PRO A C 1
ATOM 697 O O . PRO A 1 92 ? -13.350 -2.676 7.999 1.00 96.75 92 PRO A O 1
ATOM 700 N N . GLU A 1 93 ? -11.138 -2.565 8.335 1.00 95.81 93 GLU A N 1
ATOM 701 C CA . GLU A 1 93 ? -10.899 -1.621 7.242 1.00 95.81 93 GLU A CA 1
ATOM 702 C C . GLU A 1 93 ? -10.985 -2.334 5.886 1.00 95.81 93 GLU A C 1
ATOM 704 O O . GLU A 1 93 ? -10.333 -3.354 5.660 1.00 95.81 93 GLU A O 1
ATOM 709 N N . MET A 1 94 ? -11.747 -1.780 4.943 1.00 96.31 94 MET A N 1
ATOM 710 C CA . MET A 1 94 ? -11.807 -2.320 3.585 1.00 96.31 94 MET A CA 1
ATOM 711 C C . MET A 1 94 ? -10.597 -1.865 2.757 1.00 96.31 94 MET A C 1
ATOM 713 O O . MET A 1 94 ? -10.496 -0.703 2.361 1.00 96.31 94 MET A O 1
ATOM 717 N N . TRP A 1 95 ? -9.719 -2.803 2.409 1.00 95.06 95 TRP A N 1
ATOM 718 C CA . TRP A 1 95 ? -8.580 -2.573 1.525 1.00 95.06 95 TRP A CA 1
ATOM 719 C C . TRP A 1 95 ? -8.994 -2.788 0.064 1.00 95.06 95 TRP A C 1
ATOM 721 O O . TRP A 1 95 ? -9.094 -3.917 -0.421 1.00 95.06 95 TRP A O 1
ATOM 731 N N . LYS A 1 96 ? -9.296 -1.683 -0.627 1.00 89.56 96 LYS A N 1
ATOM 732 C CA . LYS A 1 96 ? -9.863 -1.699 -1.989 1.00 89.56 96 LYS A CA 1
ATOM 733 C C . LYS A 1 96 ? -8.836 -2.012 -3.080 1.00 89.56 96 LYS A C 1
ATOM 735 O O . LYS A 1 96 ? -9.154 -2.729 -4.020 1.00 89.56 96 LYS A O 1
ATOM 740 N N . ASN A 1 97 ? -7.617 -1.485 -2.947 1.00 89.12 97 ASN A N 1
ATOM 741 C CA . ASN A 1 97 ? -6.634 -1.410 -4.033 1.00 89.12 97 ASN A CA 1
ATOM 742 C C . ASN A 1 97 ? -5.336 -2.172 -3.718 1.00 89.12 97 ASN A C 1
ATOM 744 O O . ASN A 1 97 ? -4.247 -1.639 -3.919 1.00 89.12 97 ASN A O 1
ATOM 748 N N . SER A 1 98 ? -5.433 -3.416 -3.241 1.00 93.62 98 SER A N 1
ATOM 749 C CA . SER A 1 98 ? -4.263 -4.215 -2.835 1.00 93.62 98 SER A CA 1
ATOM 750 C C . SER A 1 98 ? -3.206 -4.367 -3.931 1.00 93.62 98 SER A C 1
ATOM 752 O O . SER A 1 98 ? -2.012 -4.301 -3.652 1.00 93.62 98 SER A O 1
ATOM 754 N N . PHE A 1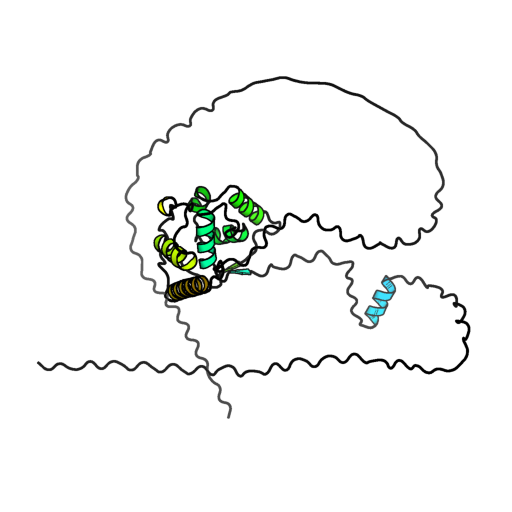 99 ? -3.633 -4.488 -5.190 1.00 92.56 99 PHE A N 1
ATOM 755 C CA . PHE A 1 99 ? -2.723 -4.573 -6.330 1.00 92.56 99 PHE A CA 1
ATOM 756 C C . PHE A 1 99 ? -1.906 -3.292 -6.543 1.00 92.56 99 PHE A C 1
ATOM 758 O O . PHE A 1 99 ? -0.690 -3.355 -6.677 1.00 92.56 99 PHE A O 1
ATOM 765 N N . PHE A 1 100 ? -2.539 -2.117 -6.527 1.00 91.94 100 PHE A N 1
ATOM 766 C CA . PHE A 1 100 ? -1.800 -0.858 -6.667 1.00 91.94 100 PHE A CA 1
ATOM 767 C C . PHE A 1 100 ? -0.884 -0.597 -5.474 1.00 91.94 100 PHE A C 1
ATOM 769 O O . PHE A 1 100 ? 0.203 -0.057 -5.643 1.00 91.94 100 PHE A O 1
ATOM 776 N N . THR A 1 101 ? -1.297 -1.024 -4.282 1.00 95.00 101 THR A N 1
ATOM 777 C CA . THR A 1 101 ? -0.441 -0.990 -3.100 1.00 95.00 101 THR A CA 1
ATOM 778 C C . THR A 1 101 ? 0.815 -1.855 -3.279 1.00 95.00 101 THR A C 1
ATOM 780 O O . THR A 1 101 ? 1.900 -1.409 -2.919 1.00 95.00 101 THR A O 1
ATOM 783 N N . LEU A 1 102 ? 0.698 -3.042 -3.889 1.00 95.88 102 LEU A N 1
ATOM 784 C CA . LEU A 1 102 ? 1.855 -3.866 -4.258 1.00 95.88 102 LEU A CA 1
ATOM 785 C C . LEU A 1 102 ? 2.759 -3.156 -5.277 1.00 95.88 102 LEU A C 1
ATOM 787 O O . LEU A 1 102 ? 3.971 -3.145 -5.106 1.00 95.88 102 LEU A O 1
ATOM 791 N N . LEU A 1 103 ? 2.194 -2.515 -6.305 1.00 95.50 103 LEU A N 1
ATOM 792 C CA . LEU A 1 103 ? 3.001 -1.778 -7.286 1.00 95.50 103 LEU A CA 1
ATOM 793 C C . LEU A 1 103 ? 3.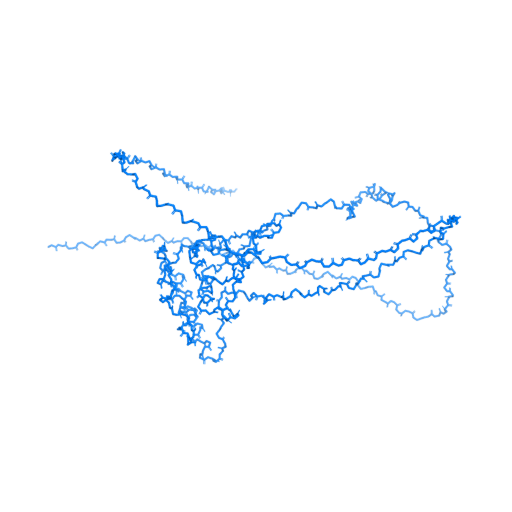719 -0.566 -6.668 1.00 95.50 103 LEU A C 1
ATOM 795 O O . LEU A 1 103 ? 4.833 -0.238 -7.074 1.00 95.50 103 LEU A O 1
ATOM 799 N N . ALA A 1 104 ? 3.096 0.104 -5.697 1.00 95.62 104 ALA A N 1
ATOM 800 C CA . ALA A 1 104 ? 3.722 1.193 -4.957 1.00 95.62 104 ALA A CA 1
ATOM 801 C C . ALA A 1 104 ? 4.869 0.684 -4.070 1.00 95.62 104 ALA A C 1
ATOM 803 O O . ALA A 1 104 ? 5.932 1.297 -4.034 1.00 95.62 104 ALA A O 1
ATOM 804 N N . HIS A 1 105 ? 4.691 -0.473 -3.428 1.00 97.00 105 HIS A N 1
ATOM 805 C CA . HIS A 1 105 ? 5.748 -1.171 -2.691 1.00 97.00 105 HIS A CA 1
ATOM 806 C C . HIS A 1 105 ? 6.917 -1.589 -3.595 1.00 97.00 105 HIS A C 1
ATOM 808 O O . HIS A 1 105 ? 8.076 -1.333 -3.278 1.00 97.00 105 HIS A O 1
ATOM 814 N N . ASP A 1 106 ? 6.621 -2.099 -4.786 1.00 96.88 106 ASP A N 1
ATOM 815 C CA . ASP A 1 106 ? 7.616 -2.382 -5.819 1.00 96.88 106 ASP A CA 1
ATOM 816 C C . ASP A 1 106 ? 8.431 -1.138 -6.228 1.00 96.88 106 ASP A C 1
ATOM 818 O O . ASP A 1 106 ? 9.596 -1.248 -6.623 1.00 96.88 106 ASP A O 1
ATOM 822 N N . MET A 1 107 ? 7.819 0.049 -6.184 1.00 96.50 107 MET A N 1
ATOM 823 C CA . MET A 1 107 ? 8.499 1.322 -6.435 1.00 96.50 107 MET A CA 1
ATOM 824 C C . MET A 1 107 ? 9.299 1.813 -5.225 1.00 96.50 107 MET A C 1
ATOM 826 O O . MET A 1 107 ? 10.392 2.342 -5.427 1.00 96.50 107 MET A O 1
ATOM 830 N N . HIS A 1 108 ? 8.799 1.602 -4.004 1.00 96.38 108 HIS A N 1
ATOM 831 C CA . HIS A 1 108 ? 9.501 1.887 -2.746 1.00 96.38 108 HIS A CA 1
ATOM 832 C C . HIS A 1 108 ? 10.843 1.173 -2.692 1.00 96.38 108 HIS A C 1
ATOM 834 O O . HIS A 1 108 ? 11.881 1.810 -2.548 1.00 96.38 108 HIS A O 1
ATOM 840 N N . ILE A 1 109 ? 10.845 -0.138 -2.945 1.00 96.88 109 ILE A N 1
ATOM 841 C CA . ILE A 1 109 ? 12.075 -0.934 -2.947 1.00 96.88 109 ILE A CA 1
ATOM 842 C C . ILE A 1 109 ? 13.050 -0.446 -4.035 1.00 96.88 109 ILE A C 1
ATOM 844 O O . ILE A 1 109 ? 14.261 -0.413 -3.830 1.00 96.88 109 ILE A O 1
ATOM 848 N N . ARG A 1 110 ? 12.546 -0.043 -5.207 1.00 96.12 110 ARG A N 1
ATOM 849 C CA . ARG A 1 110 ? 13.382 0.500 -6.293 1.00 96.12 110 ARG A CA 1
ATOM 850 C C . ARG A 1 110 ? 13.982 1.865 -5.978 1.00 96.12 110 ARG A C 1
ATOM 852 O O . ARG A 1 110 ? 15.029 2.199 -6.536 1.00 96.12 110 ARG A O 1
ATOM 859 N N . ARG A 1 111 ? 13.289 2.664 -5.165 1.00 95.94 111 ARG A N 1
ATOM 860 C CA . ARG A 1 111 ? 13.614 4.056 -4.838 1.00 95.94 111 ARG A CA 1
ATOM 861 C C . ARG A 1 111 ? 13.435 4.310 -3.336 1.00 95.94 111 ARG A C 1
ATOM 863 O O . ARG A 1 111 ? 12.627 5.157 -2.964 1.00 95.94 111 ARG A O 1
ATOM 870 N N . PRO A 1 112 ? 14.231 3.670 -2.464 1.00 94.31 112 PRO A N 1
ATOM 871 C CA . PRO A 1 112 ? 14.021 3.754 -1.015 1.00 94.31 112 PRO A CA 1
ATOM 872 C C . PRO A 1 112 ? 14.221 5.172 -0.454 1.00 94.31 112 PRO A C 1
ATOM 874 O O . PRO A 1 112 ? 13.773 5.484 0.641 1.00 94.31 112 PRO A O 1
ATOM 877 N N . LYS A 1 113 ? 14.895 6.051 -1.207 1.00 93.56 113 LYS A N 1
ATOM 878 C CA . LYS A 1 113 ? 15.120 7.458 -0.842 1.00 93.56 113 LYS A CA 1
ATOM 879 C C . LYS A 1 113 ? 14.002 8.402 -1.301 1.00 93.56 113 LYS A C 1
ATOM 881 O O . LYS A 1 113 ? 14.052 9.579 -0.961 1.00 93.56 113 LYS A O 1
ATOM 886 N N . ASP A 1 114 ? 13.055 7.935 -2.117 1.00 93.25 114 ASP A N 1
ATOM 887 C CA . ASP A 1 114 ? 11.965 8.763 -2.636 1.00 93.25 114 ASP A CA 1
ATOM 888 C C . ASP A 1 114 ? 10.770 8.713 -1.667 1.00 93.25 114 ASP A C 1
ATOM 890 O O . ASP A 1 114 ? 10.086 7.688 -1.590 1.00 93.25 114 ASP A O 1
ATOM 894 N N . PRO A 1 115 ? 10.471 9.808 -0.942 1.00 89.56 115 PRO A N 1
ATOM 895 C CA . PRO A 1 115 ? 9.391 9.825 0.042 1.00 89.56 115 PRO A CA 1
ATOM 896 C C . PRO A 1 115 ? 8.006 9.629 -0.590 1.00 89.56 115 PRO A C 1
ATOM 898 O O . PRO A 1 115 ? 7.060 9.264 0.105 1.00 89.56 115 PRO A O 1
ATOM 901 N N . SER A 1 116 ? 7.871 9.824 -1.907 1.00 89.38 116 SER A N 1
ATOM 902 C CA . SER A 1 116 ? 6.606 9.656 -2.636 1.00 89.38 116 SER A CA 1
ATOM 903 C C . SER A 1 116 ? 6.100 8.213 -2.633 1.00 89.38 116 SER A C 1
ATOM 905 O O . SER A 1 116 ? 4.913 7.980 -2.858 1.00 89.38 116 SER A O 1
ATOM 907 N N . PHE A 1 117 ? 6.997 7.248 -2.410 1.00 91.88 117 PHE A N 1
ATOM 908 C CA . PHE A 1 117 ? 6.683 5.821 -2.389 1.00 91.88 117 PHE A CA 1
ATOM 909 C C . PHE A 1 117 ? 6.746 5.222 -0.986 1.00 91.88 117 PHE A C 1
ATOM 911 O O . PHE A 1 117 ? 6.739 4.006 -0.861 1.00 91.88 117 PHE A O 1
ATOM 918 N N . PHE A 1 118 ? 6.759 6.045 0.067 1.00 93.00 118 PHE A N 1
ATOM 919 C CA . PHE A 1 118 ? 6.814 5.548 1.438 1.00 93.00 118 PHE A CA 1
ATOM 920 C C . PHE A 1 118 ? 5.671 4.566 1.748 1.00 93.00 118 PHE A C 1
ATOM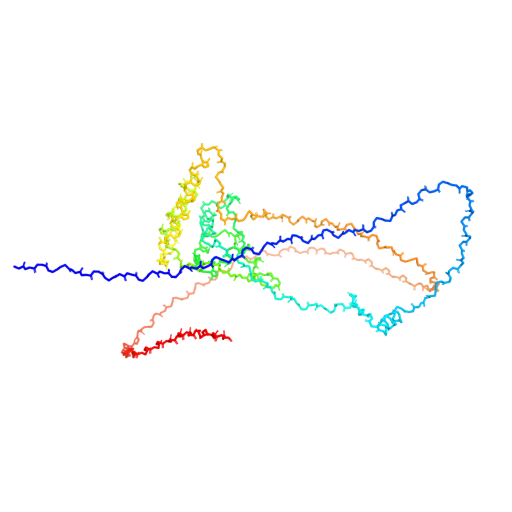 922 O O . PHE A 1 118 ? 4.487 4.866 1.554 1.00 93.00 118 PHE A O 1
ATOM 929 N N . VAL A 1 119 ? 6.029 3.396 2.285 1.00 94.50 119 VAL A N 1
ATOM 930 C CA . VAL A 1 119 ? 5.083 2.335 2.636 1.00 94.50 119 VAL A CA 1
ATOM 931 C C . VAL A 1 119 ? 4.969 2.218 4.153 1.00 94.50 119 VAL A C 1
ATOM 933 O O . VAL A 1 119 ? 5.887 1.782 4.834 1.00 94.50 119 VAL A O 1
ATOM 936 N N . SER A 1 120 ? 3.804 2.570 4.702 1.00 96.50 120 SER A N 1
ATOM 937 C CA . SER A 1 120 ? 3.561 2.438 6.147 1.00 96.50 120 SER A CA 1
ATOM 938 C C . SER A 1 120 ? 3.614 0.976 6.625 1.00 96.50 120 SER A C 1
ATOM 940 O O . SER A 1 120 ? 3.193 0.074 5.896 1.00 96.50 120 SER A O 1
ATOM 942 N N . GLY A 1 121 ? 3.973 0.750 7.895 1.00 97.38 121 GLY A N 1
ATOM 943 C CA . GLY A 1 121 ? 3.962 -0.584 8.520 1.00 97.38 121 GLY A CA 1
ATOM 944 C C . GLY A 1 121 ? 2.625 -1.327 8.399 1.00 97.38 121 GLY A C 1
ATOM 945 O O . GLY A 1 121 ? 2.602 -2.535 8.176 1.00 97.38 121 GLY A O 1
ATOM 946 N N . ARG A 1 122 ? 1.497 -0.595 8.407 1.00 97.56 122 ARG A N 1
ATOM 947 C CA . ARG A 1 122 ? 0.156 -1.149 8.129 1.00 97.56 122 ARG A CA 1
ATOM 948 C C . ARG A 1 122 ? 0.088 -1.843 6.770 1.00 97.56 122 ARG A C 1
ATOM 950 O O . ARG A 1 122 ? -0.520 -2.901 6.645 1.00 97.56 122 ARG A O 1
ATOM 957 N N . ILE A 1 123 ? 0.648 -1.214 5.741 1.00 97.38 123 ILE A N 1
ATOM 958 C CA . ILE A 1 123 ? 0.646 -1.751 4.382 1.00 97.38 123 ILE A CA 1
ATOM 959 C C . ILE A 1 123 ? 1.625 -2.922 4.264 1.00 97.38 123 ILE A C 1
ATOM 961 O O . ILE A 1 123 ? 1.263 -3.934 3.671 1.00 97.38 123 ILE A O 1
ATOM 965 N N . LEU A 1 124 ? 2.814 -2.816 4.865 1.00 97.81 124 LEU A N 1
ATOM 966 C CA . LEU A 1 124 ? 3.801 -3.901 4.890 1.00 97.81 124 LEU A CA 1
ATOM 967 C C . LEU A 1 124 ? 3.221 -5.174 5.527 1.00 97.81 124 LEU A C 1
ATOM 969 O O . LEU A 1 124 ? 3.284 -6.241 4.919 1.00 97.81 124 LEU A O 1
ATOM 973 N N . ARG A 1 125 ? 2.555 -5.045 6.687 1.00 98.06 125 ARG A N 1
ATOM 974 C CA . ARG A 1 125 ? 1.850 -6.151 7.357 1.00 98.06 125 ARG A CA 1
ATOM 975 C C . ARG A 1 125 ? 0.812 -6.784 6.434 1.00 98.06 125 ARG A C 1
ATOM 977 O O . ARG A 1 125 ? 0.815 -7.992 6.241 1.00 98.06 125 ARG A O 1
ATOM 984 N N . ARG A 1 126 ? -0.022 -5.962 5.790 1.00 97.69 126 ARG A N 1
ATOM 985 C CA . ARG A 1 126 ? -1.046 -6.437 4.849 1.00 97.69 126 ARG A CA 1
ATOM 986 C C . ARG A 1 126 ? -0.463 -7.197 3.657 1.00 97.69 126 ARG A C 1
ATOM 988 O O . ARG A 1 126 ? -1.053 -8.190 3.247 1.00 97.69 126 ARG A O 1
ATOM 995 N N . LEU A 1 127 ? 0.656 -6.740 3.091 1.00 97.31 127 LEU A N 1
ATOM 996 C CA . LEU A 1 127 ? 1.305 -7.394 1.949 1.00 97.31 127 LEU A CA 1
ATOM 997 C C . LEU A 1 127 ? 1.865 -8.778 2.314 1.00 97.31 127 LEU A C 1
ATOM 999 O O . LEU A 1 127 ? 1.721 -9.704 1.506 1.00 97.31 127 LEU A O 1
ATOM 1003 N N . LEU A 1 128 ? 2.436 -8.916 3.519 1.00 97.56 128 LEU A N 1
ATOM 1004 C CA . LEU A 1 128 ? 2.882 -10.197 4.080 1.00 97.56 128 LEU A CA 1
ATOM 1005 C C . LEU A 1 128 ? 1.701 -11.129 4.352 1.00 97.56 128 LEU A C 1
ATOM 1007 O O . LEU A 1 128 ? 1.687 -12.260 3.875 1.00 97.56 128 LEU A O 1
ATOM 1011 N N . ASP A 1 129 ? 0.675 -10.637 5.046 1.00 97.12 129 ASP A N 1
ATOM 1012 C CA . ASP A 1 129 ? -0.505 -11.419 5.418 1.00 97.12 129 ASP A CA 1
ATOM 1013 C C . ASP A 1 129 ? -1.267 -11.939 4.180 1.00 97.12 129 ASP A C 1
ATOM 1015 O O . ASP A 1 129 ? -1.850 -13.023 4.209 1.00 97.12 129 ASP A O 1
ATOM 1019 N N . THR A 1 130 ? -1.258 -11.198 3.061 1.00 95.94 130 THR A N 1
ATOM 1020 C CA . THR A 1 130 ? -1.839 -11.672 1.790 1.00 95.94 130 THR A CA 1
ATOM 1021 C C . THR A 1 130 ? -0.916 -12.559 0.960 1.00 95.94 130 THR A C 1
ATOM 1023 O O . THR A 1 130 ? -1.352 -13.083 -0.064 1.00 95.94 130 THR A O 1
ATOM 1026 N N . GLY A 1 131 ? 0.354 -12.699 1.344 1.00 95.69 131 GLY A N 1
ATOM 1027 C CA . GLY A 1 131 ? 1.365 -13.446 0.593 1.00 95.69 131 GLY A CA 1
ATOM 1028 C C . GLY A 1 131 ? 1.759 -12.803 -0.740 1.00 95.69 131 GLY A C 1
ATOM 1029 O O . GLY A 1 131 ? 2.340 -13.467 -1.598 1.00 95.69 131 GLY A O 1
ATOM 1030 N N . PHE A 1 132 ? 1.440 -11.521 -0.945 1.00 95.75 132 PHE A N 1
ATOM 1031 C CA . PHE A 1 132 ? 1.849 -10.791 -2.152 1.00 95.75 132 PHE A CA 1
ATOM 1032 C C . PHE A 1 132 ? 3.351 -10.510 -2.139 1.00 95.75 132 PHE A C 1
ATOM 1034 O O . PHE A 1 132 ? 3.983 -10.550 -3.193 1.00 95.75 132 PHE A O 1
ATOM 1041 N N . VAL A 1 133 ? 3.901 -10.307 -0.943 1.00 96.69 133 VAL A N 1
ATOM 1042 C CA . VAL A 1 133 ? 5.334 -10.233 -0.653 1.00 96.69 133 VAL A CA 1
ATOM 1043 C C . VAL A 1 133 ? 5.676 -11.433 0.229 1.00 96.69 133 VAL A C 1
ATOM 1045 O O . VAL A 1 133 ? 4.933 -11.736 1.164 1.00 96.69 133 VAL A O 1
ATOM 1048 N N . THR A 1 134 ? 6.750 -12.154 -0.090 1.00 96.06 134 THR A N 1
ATOM 1049 C CA . THR A 1 134 ? 7.228 -13.264 0.753 1.00 96.06 134 THR A CA 1
ATOM 1050 C C . THR A 1 134 ? 8.092 -12.738 1.895 1.00 96.06 134 THR A C 1
ATOM 1052 O O . THR A 1 134 ? 8.651 -11.647 1.799 1.00 96.06 134 THR A O 1
ATOM 1055 N N . GLN A 1 135 ? 8.248 -13.525 2.963 1.00 96.31 135 GLN A N 1
ATOM 1056 C CA . GLN A 1 135 ? 9.176 -13.173 4.042 1.00 96.31 135 GLN A CA 1
ATOM 1057 C C . GLN A 1 135 ? 10.615 -13.038 3.516 1.00 96.31 135 GLN A C 1
ATOM 1059 O O . GLN A 1 135 ? 11.303 -12.090 3.863 1.00 96.31 135 GLN A O 1
ATOM 1064 N N . GLU A 1 136 ? 11.025 -13.910 2.590 1.00 95.62 136 GLU A N 1
ATOM 1065 C CA . GLU A 1 136 ? 12.333 -13.834 1.923 1.00 95.62 136 GLU A CA 1
ATOM 1066 C C . GLU A 1 136 ? 12.526 -12.522 1.145 1.00 95.62 136 GLU A C 1
ATOM 1068 O O . GLU A 1 136 ? 13.600 -11.927 1.187 1.00 95.62 136 GLU A O 1
ATOM 1073 N N . GLU A 1 137 ? 11.489 -12.055 0.436 1.00 95.62 137 GLU A N 1
ATOM 1074 C CA . GLU A 1 137 ? 11.512 -10.772 -0.274 1.00 95.62 137 GLU A CA 1
ATOM 1075 C C . GLU A 1 137 ? 11.591 -9.605 0.721 1.00 95.62 137 GLU A C 1
ATOM 1077 O O . GLU A 1 137 ? 12.333 -8.651 0.492 1.00 95.62 137 GLU A O 1
ATOM 1082 N N . ALA A 1 138 ? 10.862 -9.687 1.837 1.00 97.06 138 ALA A N 1
ATOM 1083 C CA . ALA A 1 138 ? 10.919 -8.687 2.894 1.00 97.06 138 ALA A CA 1
ATOM 1084 C C . ALA A 1 138 ? 12.323 -8.592 3.506 1.00 97.06 138 ALA A C 1
ATOM 1086 O O . ALA A 1 138 ? 12.928 -7.525 3.468 1.00 97.06 138 ALA A O 1
ATOM 1087 N N . ASP A 1 139 ? 12.880 -9.710 3.967 1.00 96.94 139 ASP A N 1
ATOM 1088 C CA . ASP A 1 139 ? 14.187 -9.752 4.629 1.00 96.94 139 ASP A CA 1
ATOM 1089 C C . ASP A 1 139 ? 15.334 -9.321 3.695 1.00 96.94 139 ASP A C 1
ATOM 1091 O O . ASP A 1 139 ? 16.330 -8.754 4.143 1.00 96.94 139 ASP A O 1
ATOM 1095 N N . ALA A 1 140 ? 15.209 -9.579 2.388 1.00 96.31 140 ALA A N 1
ATOM 1096 C CA . ALA A 1 140 ? 16.230 -9.223 1.407 1.00 96.31 140 ALA A CA 1
ATOM 1097 C C . ALA A 1 140 ? 16.196 -7.747 0.980 1.00 96.31 140 ALA A C 1
ATOM 1099 O O . ALA A 1 140 ? 17.244 -7.192 0.636 1.00 96.31 140 ALA A O 1
ATOM 1100 N N . TYR A 1 141 ? 15.011 -7.130 0.926 1.00 96.81 141 TYR A N 1
ATOM 1101 C CA . TYR A 1 141 ? 14.825 -5.852 0.231 1.00 96.81 141 TYR A CA 1
ATOM 1102 C C . TYR A 1 141 ? 14.298 -4.715 1.094 1.00 96.81 141 TYR A C 1
ATOM 1104 O O . TYR A 1 141 ? 14.373 -3.561 0.668 1.00 96.81 141 TYR A O 1
ATOM 1112 N N . TRP A 1 142 ? 13.747 -5.002 2.269 1.00 97.56 142 TRP A N 1
ATOM 1113 C CA . TRP A 1 142 ? 13.241 -3.957 3.143 1.00 97.56 142 TRP A CA 1
ATOM 1114 C C . TRP A 1 142 ? 14.379 -3.277 3.892 1.00 97.56 142 TRP A C 1
ATOM 1116 O O . TRP A 1 142 ? 15.389 -3.876 4.259 1.00 97.56 142 TRP A O 1
ATOM 1126 N N . THR A 1 143 ? 14.214 -1.977 4.106 1.00 97.19 143 THR A N 1
ATOM 1127 C CA . THR A 1 143 ? 15.155 -1.198 4.904 1.00 97.19 143 THR A CA 1
ATOM 1128 C C . THR A 1 143 ? 14.958 -1.480 6.392 1.00 97.19 143 THR A C 1
ATOM 1130 O O . THR A 1 143 ? 13.936 -2.022 6.827 1.00 97.19 143 THR A O 1
ATOM 1133 N N . ARG A 1 144 ? 15.926 -1.082 7.223 1.00 97.56 144 ARG A N 1
ATOM 1134 C CA . ARG A 1 144 ? 15.796 -1.211 8.682 1.00 97.56 144 ARG A CA 1
ATOM 1135 C C . ARG A 1 144 ? 14.602 -0.405 9.207 1.00 97.56 144 ARG A C 1
ATOM 1137 O O . ARG A 1 144 ? 13.940 -0.818 10.157 1.00 97.56 144 ARG A O 1
ATOM 1144 N N . GLU A 1 145 ? 14.329 0.732 8.581 1.00 97.06 145 GLU A N 1
ATOM 1145 C CA . GLU A 1 145 ? 13.211 1.621 8.872 1.00 97.06 145 GLU A CA 1
ATOM 1146 C C . GLU A 1 145 ? 11.862 0.963 8.550 1.00 97.06 145 GLU A C 1
ATOM 1148 O O . GLU A 1 145 ? 10.911 1.110 9.322 1.00 97.06 145 GLU A O 1
ATOM 1153 N N . ASP A 1 146 ? 11.790 0.187 7.466 1.00 98.19 146 ASP A N 1
ATOM 1154 C CA . ASP A 1 146 ? 10.598 -0.580 7.091 1.00 98.19 146 ASP A CA 1
ATOM 1155 C C . ASP A 1 146 ? 10.293 -1.666 8.131 1.00 98.19 146 ASP A C 1
ATOM 1157 O O . ASP A 1 146 ? 9.166 -1.754 8.625 1.00 98.19 146 ASP A O 1
ATOM 1161 N N . HIS A 1 147 ? 11.309 -2.438 8.541 1.00 98.25 147 HIS A N 1
ATOM 1162 C CA . HIS A 1 147 ? 11.166 -3.439 9.605 1.00 98.25 147 HIS A CA 1
ATOM 1163 C C . HIS A 1 147 ? 10.742 -2.810 10.935 1.00 98.25 147 HIS A C 1
ATOM 1165 O O . HIS A 1 147 ? 9.844 -3.327 11.597 1.00 98.25 147 HIS A O 1
ATOM 1171 N N . LYS A 1 148 ? 11.329 -1.663 11.302 1.00 98.00 148 LYS A N 1
ATOM 1172 C CA . LYS A 1 148 ? 10.931 -0.911 12.499 1.00 98.00 148 LYS A CA 1
ATOM 1173 C C . LYS A 1 148 ? 9.473 -0.452 12.415 1.00 98.00 148 LYS A C 1
ATOM 1175 O O . LYS A 1 148 ? 8.737 -0.578 13.388 1.00 98.00 148 LYS A O 1
ATOM 1180 N N . SER A 1 149 ? 9.049 0.052 11.258 1.00 97.25 149 SER A N 1
ATOM 1181 C CA . SER A 1 149 ? 7.674 0.514 11.034 1.00 97.25 149 SER A CA 1
ATOM 1182 C C . SER A 1 149 ? 6.665 -0.634 11.103 1.00 97.25 149 SER A C 1
ATOM 1184 O O . SER A 1 149 ? 5.557 -0.453 11.614 1.00 97.25 149 SER A O 1
ATOM 1186 N N . LEU A 1 150 ? 7.032 -1.813 10.592 1.00 98.06 150 LEU A N 1
ATOM 1187 C CA . LEU A 1 150 ? 6.238 -3.031 10.731 1.00 98.06 150 LEU A CA 1
ATOM 1188 C C . LEU A 1 150 ? 6.123 -3.442 12.207 1.00 98.06 150 LEU A C 1
ATOM 1190 O O . LEU A 1 150 ? 5.015 -3.600 12.710 1.00 98.06 150 LEU A O 1
ATOM 1194 N N . GLU A 1 151 ? 7.250 -3.527 12.914 1.00 98.25 151 GLU A N 1
ATOM 1195 C CA . GLU A 1 151 ? 7.298 -3.911 14.326 1.00 98.25 151 GLU A CA 1
ATOM 1196 C C . GLU A 1 151 ? 6.487 -2.953 15.217 1.00 98.25 151 GLU A C 1
ATOM 1198 O O . GLU A 1 151 ? 5.735 -3.389 16.089 1.00 98.25 151 GLU A O 1
ATOM 1203 N N . GLU A 1 152 ? 6.585 -1.644 14.979 1.00 97.69 152 GLU A N 1
ATOM 1204 C CA . GLU A 1 152 ? 5.784 -0.633 15.675 1.00 97.69 152 GLU A CA 1
ATOM 1205 C C . GLU A 1 152 ? 4.282 -0.827 15.428 1.00 97.69 152 GLU A C 1
ATOM 1207 O O . GLU A 1 152 ? 3.465 -0.675 16.341 1.00 97.69 152 GLU A O 1
ATOM 1212 N N . TYR A 1 153 ? 3.898 -1.184 14.200 1.00 97.69 153 TYR A N 1
ATOM 1213 C CA . TYR A 1 153 ? 2.507 -1.467 13.869 1.00 97.69 153 TYR A CA 1
ATOM 1214 C C . TYR A 1 153 ? 1.982 -2.713 14.597 1.00 97.69 153 TYR A C 1
ATOM 1216 O O . TYR A 1 153 ? 0.842 -2.705 15.072 1.00 97.69 153 TYR A O 1
ATOM 1224 N N . ASP A 1 154 ? 2.813 -3.743 14.737 1.00 97.56 154 ASP A N 1
ATOM 1225 C CA . ASP A 1 154 ? 2.450 -4.998 15.398 1.00 97.56 154 ASP A CA 1
ATOM 1226 C C . ASP A 1 154 ? 2.353 -4.870 16.917 1.00 97.56 154 ASP A C 1
ATOM 1228 O O . ASP A 1 154 ? 1.453 -5.444 17.529 1.00 97.56 154 ASP A O 1
ATOM 1232 N N . LYS A 1 155 ? 3.239 -4.072 17.525 1.00 97.69 155 LYS A N 1
ATOM 1233 C CA . LYS A 1 155 ? 3.302 -3.832 18.977 1.00 97.69 155 LYS A CA 1
ATOM 1234 C C . LYS A 1 155 ? 2.191 -2.931 19.520 1.00 97.69 155 LYS A C 1
ATOM 1236 O O . LYS A 1 155 ? 2.182 -2.619 20.710 1.00 97.69 155 LYS A O 1
ATOM 1241 N N . ARG A 1 156 ? 1.253 -2.477 18.684 1.00 95.75 156 ARG A N 1
ATOM 1242 C CA . ARG A 1 156 ? 0.134 -1.639 19.139 1.00 95.75 156 ARG A CA 1
ATOM 1243 C C . ARG A 1 156 ? -0.654 -2.358 20.248 1.00 95.75 156 ARG A C 1
ATOM 1245 O O . ARG A 1 156 ? -0.877 -3.560 20.133 1.00 95.75 156 ARG A O 1
ATOM 1252 N N . PRO A 1 157 ? -1.175 -1.640 21.265 1.00 92.25 157 PRO A N 1
ATOM 1253 C CA . PRO A 1 157 ? -1.801 -2.227 22.465 1.00 92.25 157 PRO A CA 1
ATOM 1254 C C . PRO A 1 157 ? -3.028 -3.119 22.198 1.00 92.25 157 PRO A C 1
ATOM 1256 O O . PRO A 1 157 ? -3.509 -3.807 23.088 1.00 92.25 157 PRO A O 1
ATOM 1259 N N . TYR A 1 158 ? -3.523 -3.137 20.960 1.00 90.94 158 TYR A N 1
ATOM 1260 C CA . TYR A 1 158 ? -4.661 -3.939 20.515 1.00 90.94 158 TYR A CA 1
ATOM 1261 C C . TYR A 1 158 ? -4.341 -4.737 19.239 1.00 90.94 158 TYR A C 1
ATOM 1263 O O . TYR A 1 158 ? -5.247 -5.008 18.444 1.00 90.94 158 TYR A O 1
ATOM 1271 N N . GLY A 1 159 ? -3.053 -4.989 18.991 1.00 93.62 159 GLY A N 1
ATOM 1272 C CA . GLY A 1 159 ? -2.519 -5.625 17.791 1.00 93.62 159 GLY A CA 1
ATOM 1273 C C . GLY A 1 159 ? -2.767 -4.857 16.482 1.00 93.62 159 GLY A C 1
ATOM 1274 O O . GLY A 1 159 ? -3.309 -3.734 16.487 1.00 93.62 159 GLY A O 1
ATOM 1275 N N . PRO A 1 160 ? -2.401 -5.481 15.345 1.00 95.94 160 PRO A N 1
ATOM 1276 C CA . PRO A 1 160 ? -2.721 -5.004 14.004 1.00 95.94 160 PRO A CA 1
ATOM 1277 C C . PRO A 1 160 ? -4.212 -4.684 13.837 1.00 95.94 160 PRO A C 1
ATOM 1279 O O . PRO A 1 160 ? -5.090 -5.333 14.408 1.00 95.94 160 PRO A O 1
ATOM 1282 N N . TYR A 1 161 ? -4.529 -3.653 13.053 1.00 95.62 161 TYR A N 1
ATOM 1283 C CA . TYR A 1 161 ? -5.922 -3.288 12.794 1.00 95.62 161 TYR A CA 1
ATOM 1284 C C . TYR A 1 161 ? -6.551 -4.290 11.812 1.00 95.62 161 TYR A C 1
ATOM 1286 O O . TYR A 1 161 ? -5.967 -4.520 10.747 1.00 95.62 161 TYR A O 1
ATOM 1294 N N . PRO A 1 162 ? -7.732 -4.862 12.117 1.00 97.00 162 PRO A N 1
ATOM 1295 C CA . PRO A 1 162 ? -8.356 -5.842 11.240 1.00 97.00 162 PRO A CA 1
ATOM 1296 C C . PRO A 1 162 ? -8.691 -5.216 9.885 1.00 97.00 162 PRO A C 1
ATOM 1298 O O . PRO A 1 162 ? -9.073 -4.047 9.794 1.00 97.00 162 PRO A O 1
ATOM 1301 N N . TYR A 1 163 ? -8.564 -5.994 8.816 1.00 97.50 163 TYR A N 1
ATOM 1302 C CA . TYR A 1 163 ? -8.864 -5.529 7.468 1.00 97.50 163 TYR A CA 1
ATOM 1303 C C . TYR A 1 163 ? -9.540 -6.617 6.638 1.00 97.50 163 TYR A C 1
ATOM 1305 O O . TYR A 1 163 ? -9.411 -7.810 6.906 1.00 97.50 163 TYR A O 1
ATOM 1313 N N . VAL A 1 164 ? -10.271 -6.189 5.612 1.00 97.06 164 VAL A N 1
ATOM 1314 C CA . VAL A 1 164 ? -10.924 -7.060 4.634 1.00 97.06 164 VAL A CA 1
ATOM 1315 C C . VAL A 1 164 ? -10.489 -6.628 3.245 1.00 97.06 164 VAL A C 1
ATOM 1317 O O . VAL A 1 164 ? -10.535 -5.449 2.897 1.00 97.06 164 VAL A O 1
ATOM 1320 N N . ILE A 1 165 ? -10.067 -7.589 2.433 1.00 95.25 165 ILE A N 1
ATOM 1321 C CA . ILE A 1 165 ? -9.701 -7.345 1.039 1.00 95.25 165 ILE A CA 1
ATOM 1322 C C . ILE A 1 165 ? -10.992 -7.210 0.236 1.00 95.25 165 ILE A C 1
ATOM 1324 O O . ILE A 1 165 ? -11.781 -8.155 0.190 1.00 95.25 165 ILE A O 1
ATOM 1328 N N . GLY A 1 166 ? -11.198 -6.056 -0.403 1.00 91.69 166 GLY A N 1
ATOM 1329 C CA . GLY A 1 166 ? -12.401 -5.817 -1.206 1.00 91.69 166 GLY A CA 1
ATOM 1330 C C . GLY A 1 166 ? -12.497 -6.767 -2.403 1.00 91.69 166 GLY A C 1
ATOM 1331 O O . GLY A 1 166 ? -13.558 -7.320 -2.674 1.00 91.69 166 GLY A O 1
ATOM 1332 N N . PHE A 1 167 ? -11.365 -7.010 -3.068 1.00 89.00 167 PHE A N 1
ATOM 1333 C CA . PHE A 1 167 ? -11.260 -7.910 -4.214 1.00 89.00 167 PHE A CA 1
ATOM 1334 C C . PHE A 1 167 ? -10.086 -8.865 -4.018 1.00 89.00 167 PHE A C 1
ATOM 1336 O O . PHE A 1 167 ? -8.923 -8.472 -4.119 1.00 89.00 167 PHE A O 1
ATOM 1343 N N . ARG A 1 168 ? -10.386 -10.128 -3.701 1.00 89.81 168 ARG A N 1
ATOM 1344 C CA . ARG A 1 168 ? -9.355 -11.162 -3.569 1.00 89.81 168 ARG A CA 1
ATOM 1345 C C . ARG A 1 168 ? -8.817 -11.500 -4.953 1.00 89.81 168 ARG A C 1
ATOM 1347 O O . ARG A 1 168 ? -9.547 -12.031 -5.784 1.00 89.81 168 ARG A O 1
ATOM 1354 N N . ARG A 1 169 ? -7.544 -11.191 -5.178 1.00 89.50 169 ARG A N 1
ATOM 1355 C CA . ARG A 1 169 ? -6.814 -11.560 -6.392 1.00 89.50 169 ARG A CA 1
ATOM 1356 C C . ARG A 1 169 ? -5.746 -12.589 -6.036 1.00 89.50 169 ARG A C 1
ATOM 1358 O O . ARG A 1 169 ? -5.186 -12.491 -4.941 1.00 89.50 169 ARG A O 1
ATOM 1365 N N . PRO A 1 170 ? -5.473 -13.575 -6.905 1.00 92.56 170 PRO A N 1
ATOM 1366 C CA . PRO A 1 170 ? -4.353 -14.471 -6.683 1.00 92.56 170 PRO A CA 1
ATOM 1367 C C . PRO A 1 170 ? -3.034 -13.697 -6.781 1.00 92.56 170 PRO A C 1
ATOM 1369 O O . PRO A 1 170 ? -2.981 -12.589 -7.322 1.00 92.56 170 PRO A O 1
ATOM 1372 N N . LYS A 1 171 ? -1.963 -14.285 -6.246 1.00 93.38 171 LYS A N 1
ATOM 1373 C CA . LYS A 1 171 ? -0.642 -13.661 -6.245 1.00 93.38 171 LYS A CA 1
ATOM 1374 C C . LYS A 1 171 ? -0.166 -13.399 -7.687 1.00 93.38 171 LYS A C 1
ATOM 1376 O O . LYS A 1 171 ? -0.144 -14.342 -8.489 1.00 93.38 171 LYS A O 1
ATOM 1381 N N . PRO A 1 172 ? 0.207 -12.152 -8.029 1.00 94.31 172 PRO A N 1
ATOM 1382 C CA . PRO A 1 172 ? 0.694 -11.820 -9.361 1.00 94.31 172 PRO A CA 1
ATOM 1383 C C . PRO A 1 172 ? 2.048 -12.470 -9.650 1.00 94.31 172 PRO A C 1
ATOM 1385 O O . PRO A 1 172 ? 2.892 -12.578 -8.763 1.00 9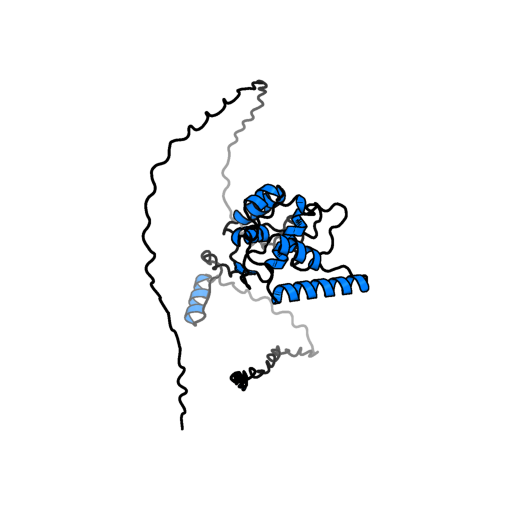4.31 172 PRO A O 1
ATOM 1388 N N . THR A 1 173 ? 2.276 -12.857 -10.904 1.00 94.25 173 THR A N 1
ATOM 1389 C CA . THR A 1 173 ? 3.593 -13.327 -11.359 1.00 94.25 173 THR A CA 1
ATOM 1390 C C . THR A 1 173 ? 4.619 -12.190 -11.339 1.00 94.25 173 THR A C 1
ATOM 1392 O O . THR A 1 173 ? 4.275 -11.009 -11.474 1.00 94.25 173 THR A O 1
ATOM 1395 N N . ALA A 1 174 ? 5.906 -12.534 -11.232 1.00 93.06 174 ALA A N 1
ATOM 1396 C CA . ALA A 1 174 ? 6.994 -11.555 -11.270 1.00 93.06 174 ALA A CA 1
ATOM 1397 C C . ALA A 1 174 ? 6.997 -10.747 -12.584 1.00 93.06 174 ALA A C 1
ATOM 1399 O O . ALA A 1 174 ? 7.106 -9.519 -12.573 1.00 93.06 174 ALA A O 1
ATOM 1400 N N . ALA A 1 175 ? 6.801 -11.426 -13.720 1.00 92.88 175 ALA A N 1
ATOM 1401 C CA . ALA A 1 175 ? 6.711 -10.785 -15.033 1.00 92.88 175 ALA A CA 1
ATOM 1402 C C . ALA A 1 175 ? 5.542 -9.790 -15.105 1.00 92.88 175 ALA A C 1
ATOM 1404 O O . ALA A 1 175 ? 5.691 -8.681 -15.627 1.00 92.88 175 ALA A O 1
ATOM 1405 N N . TYR A 1 176 ? 4.396 -10.158 -14.525 1.00 93.94 176 TYR A N 1
ATOM 1406 C CA . TYR A 1 176 ? 3.233 -9.289 -14.489 1.00 93.94 176 TYR A CA 1
ATOM 1407 C C . TYR A 1 176 ? 3.475 -8.045 -13.624 1.00 93.94 176 TYR A C 1
ATOM 1409 O O . TYR A 1 176 ? 3.259 -6.938 -14.118 1.00 93.94 176 TYR A O 1
ATOM 1417 N N . ARG A 1 177 ? 4.043 -8.186 -12.412 1.00 94.81 177 ARG A N 1
ATOM 1418 C CA . ARG A 1 177 ? 4.455 -7.049 -11.553 1.00 94.81 177 ARG A CA 1
ATOM 1419 C C . ARG A 1 177 ? 5.337 -6.052 -12.312 1.00 94.81 177 ARG A C 1
ATOM 1421 O O . ARG A 1 177 ? 5.081 -4.848 -12.281 1.00 94.81 177 ARG A O 1
ATOM 1428 N N . VAL A 1 178 ? 6.330 -6.544 -13.063 1.00 94.81 178 VAL A N 1
ATOM 1429 C CA . VAL A 1 178 ? 7.211 -5.701 -13.891 1.00 94.81 178 VAL A CA 1
ATOM 1430 C C . VAL A 1 178 ? 6.417 -4.939 -14.953 1.00 94.81 178 VAL A C 1
ATOM 1432 O O . VAL A 1 178 ? 6.570 -3.721 -15.068 1.00 94.81 178 VAL A O 1
ATOM 1435 N N . SER A 1 179 ? 5.566 -5.632 -15.715 1.00 93.69 179 SER A N 1
ATOM 1436 C CA . SER A 1 179 ? 4.772 -5.020 -16.788 1.00 93.69 179 SER A CA 1
ATOM 1437 C C . SER A 1 179 ? 3.776 -3.977 -16.265 1.00 93.69 179 SER A C 1
ATOM 1439 O O . SER A 1 179 ? 3.729 -2.855 -16.775 1.00 93.69 179 SER A O 1
ATOM 1441 N N . ALA A 1 180 ? 3.070 -4.295 -15.180 1.00 93.19 180 ALA A N 1
ATOM 1442 C CA . ALA A 1 180 ? 2.081 -3.431 -14.558 1.00 93.19 180 ALA A CA 1
ATOM 1443 C C . ALA A 1 180 ? 2.724 -2.173 -13.965 1.00 93.19 180 ALA A C 1
ATOM 1445 O O . ALA A 1 180 ? 2.254 -1.056 -14.185 1.00 93.19 180 ALA A O 1
ATOM 1446 N N . ARG A 1 181 ? 3.867 -2.321 -13.286 1.00 94.75 181 ARG A N 1
ATOM 1447 C CA . ARG A 1 181 ? 4.647 -1.188 -12.776 1.00 94.75 181 ARG A CA 1
ATOM 1448 C C . ARG A 1 181 ? 5.083 -0.252 -13.901 1.00 94.75 181 ARG A C 1
ATOM 1450 O O . ARG A 1 181 ? 4.968 0.963 -13.746 1.00 94.75 181 ARG A O 1
ATOM 1457 N N . LYS A 1 182 ? 5.532 -0.789 -15.041 1.00 93.56 182 LYS A N 1
ATOM 1458 C CA . LYS A 1 182 ? 5.870 0.027 -16.219 1.00 93.56 182 LYS A CA 1
ATOM 1459 C C . LYS A 1 182 ? 4.653 0.743 -16.799 1.00 93.56 182 LYS A C 1
ATOM 1461 O O . LYS A 1 182 ? 4.762 1.903 -17.189 1.00 93.56 182 LYS A O 1
ATOM 1466 N N . ALA A 1 183 ? 3.492 0.091 -16.827 1.00 89.75 183 ALA A N 1
ATOM 1467 C CA . ALA A 1 183 ? 2.254 0.719 -17.279 1.00 89.75 183 ALA A CA 1
ATOM 1468 C C . ALA A 1 183 ? 1.843 1.895 -16.372 1.00 89.75 183 ALA A C 1
ATOM 1470 O O . ALA A 1 183 ? 1.504 2.967 -16.877 1.00 89.75 183 ALA A O 1
ATOM 1471 N N . VAL A 1 184 ? 1.929 1.715 -15.048 1.00 90.38 184 VAL A N 1
ATOM 1472 C CA . VAL A 1 184 ? 1.480 2.698 -14.048 1.00 90.38 184 VAL A CA 1
ATOM 1473 C C . VAL A 1 184 ? 2.495 3.827 -13.839 1.00 90.38 184 VAL A C 1
ATOM 1475 O O . VAL A 1 184 ? 2.139 4.999 -13.948 1.00 90.38 184 VAL A O 1
ATOM 1478 N N . TYR A 1 185 ? 3.763 3.506 -13.575 1.00 91.12 185 TYR A N 1
ATOM 1479 C CA . TYR A 1 185 ? 4.794 4.487 -13.200 1.00 91.12 185 TYR A CA 1
ATOM 1480 C C . TYR A 1 185 ? 5.759 4.837 -14.336 1.00 91.12 185 TYR A C 1
ATOM 1482 O O . TYR A 1 185 ? 6.430 5.873 -14.284 1.00 91.12 185 TYR A O 1
ATOM 1490 N N . GLY A 1 186 ? 5.787 4.027 -15.395 1.00 92.25 186 GLY A N 1
ATOM 1491 C CA . GLY A 1 186 ? 6.642 4.217 -16.560 1.00 92.25 186 GLY A CA 1
ATOM 1492 C C . GLY A 1 186 ? 7.929 3.430 -16.572 1.00 92.25 186 GLY A C 1
ATOM 1493 O O . GLY A 1 186 ? 8.171 2.565 -15.734 1.00 92.25 186 GLY A O 1
ATOM 1494 N N . GLU A 1 187 ? 8.763 3.758 -17.557 1.00 93.56 187 GLU A N 1
ATOM 1495 C CA . GLU A 1 187 ? 10.099 3.186 -17.636 1.00 93.56 187 GLU A CA 1
ATOM 1496 C C . GLU A 1 187 ? 10.945 3.592 -16.417 1.00 93.56 187 GLU A C 1
ATOM 1498 O O . GLU A 1 187 ? 10.759 4.690 -15.870 1.00 93.56 187 GLU A O 1
ATOM 1503 N N . PRO A 1 188 ? 11.867 2.712 -15.982 1.00 93.94 188 PRO A N 1
ATOM 1504 C CA . PRO A 1 188 ? 12.802 3.016 -14.907 1.00 93.94 188 PRO A CA 1
ATOM 1505 C C . PRO A 1 188 ? 13.553 4.327 -15.164 1.00 93.94 188 PRO A C 1
ATOM 1507 O O . PRO A 1 188 ? 13.976 4.613 -16.285 1.00 93.94 188 PRO A O 1
ATOM 1510 N N . ARG A 1 189 ? 13.729 5.127 -14.112 1.00 94.69 189 ARG A N 1
ATOM 1511 C CA . ARG A 1 189 ? 14.509 6.367 -14.151 1.00 94.69 189 ARG A CA 1
ATOM 1512 C C . ARG A 1 189 ? 15.985 6.074 -13.896 1.00 94.69 189 ARG A C 1
ATOM 1514 O O . ARG A 1 189 ? 16.355 5.037 -13.349 1.00 94.69 189 ARG A O 1
ATOM 1521 N N . ARG A 1 190 ? 16.846 7.024 -14.268 1.00 95.50 190 ARG A N 1
ATOM 1522 C CA . ARG A 1 190 ? 18.269 6.967 -13.917 1.00 95.50 190 ARG A CA 1
ATOM 1523 C C . ARG A 1 190 ? 18.412 6.978 -12.391 1.00 95.50 190 ARG A C 1
ATOM 1525 O O . ARG A 1 190 ? 17.911 7.891 -11.746 1.00 95.50 190 ARG A O 1
ATOM 1532 N N . GLY A 1 191 ? 19.110 5.982 -11.849 1.00 95.00 191 GLY A N 1
ATOM 1533 C CA . GLY A 1 191 ? 19.290 5.796 -10.404 1.00 95.00 191 GLY A CA 1
ATOM 1534 C C . GLY A 1 191 ? 18.329 4.786 -9.773 1.00 95.00 191 GLY A C 1
ATOM 1535 O O . GLY A 1 191 ? 18.562 4.387 -8.636 1.00 95.00 191 GLY A O 1
ATOM 1536 N N . ASP A 1 192 ? 17.308 4.328 -10.503 1.00 96.19 192 ASP A N 1
ATOM 1537 C CA . ASP A 1 192 ? 16.464 3.225 -10.045 1.00 96.19 192 ASP A CA 1
ATOM 1538 C C . ASP A 1 192 ? 17.272 1.927 -9.992 1.00 96.19 192 ASP A C 1
ATOM 1540 O O . ASP A 1 192 ? 18.056 1.625 -10.899 1.00 96.19 192 ASP A O 1
ATOM 1544 N N . ILE A 1 193 ? 17.024 1.118 -8.964 1.00 96.06 193 ILE A N 1
ATOM 1545 C CA . ILE A 1 193 ? 17.577 -0.233 -8.891 1.00 96.06 193 ILE A CA 1
ATOM 1546 C C . ILE A 1 193 ? 16.940 -1.078 -10.017 1.00 96.06 193 ILE A C 1
ATOM 1548 O O . ILE A 1 193 ? 15.709 -1.125 -10.129 1.00 96.06 193 ILE A O 1
ATOM 1552 N N . PRO A 1 194 ? 17.735 -1.736 -10.884 1.00 95.19 194 PRO A N 1
ATOM 1553 C CA . PRO A 1 194 ? 17.186 -2.471 -12.016 1.00 95.19 194 PRO A CA 1
ATOM 1554 C C . PRO A 1 194 ? 16.529 -3.790 -11.592 1.00 95.19 194 PRO A C 1
ATOM 1556 O O . PRO A 1 194 ? 16.968 -4.436 -10.645 1.00 95.19 194 PRO A O 1
ATOM 1559 N N . ASP A 1 195 ? 15.537 -4.241 -12.370 1.00 91.81 195 ASP A N 1
ATOM 1560 C CA . ASP A 1 195 ? 14.717 -5.430 -12.067 1.00 91.81 195 ASP A CA 1
ATOM 1561 C C . ASP A 1 195 ? 15.504 -6.698 -11.762 1.00 91.81 195 ASP A C 1
ATOM 1563 O O . ASP A 1 195 ? 15.114 -7.481 -10.905 1.00 91.81 195 ASP A O 1
ATOM 1567 N N . LYS A 1 196 ? 16.645 -6.873 -12.425 1.00 92.56 196 LYS A N 1
ATOM 1568 C CA . LYS A 1 196 ? 17.534 -8.023 -12.240 1.00 92.56 196 LYS A CA 1
ATOM 1569 C C . LYS A 1 196 ? 18.088 -8.176 -10.815 1.00 92.56 196 LYS A C 1
ATOM 1571 O O . LYS A 1 196 ? 18.595 -9.243 -10.491 1.00 92.56 196 LYS A O 1
ATOM 1576 N N . HIS A 1 197 ? 18.038 -7.129 -9.988 1.00 93.56 197 HIS A N 1
ATOM 1577 C CA . HIS A 1 197 ? 18.471 -7.194 -8.587 1.00 93.56 197 HIS A CA 1
ATOM 1578 C C . HIS A 1 197 ? 17.368 -7.689 -7.646 1.00 93.56 197 HIS A C 1
ATOM 1580 O O . HIS A 1 197 ? 17.668 -8.071 -6.514 1.00 93.56 197 HIS A O 1
ATOM 1586 N N . PHE A 1 198 ? 16.118 -7.723 -8.114 1.00 90.69 198 PHE A N 1
ATOM 1587 C CA . PHE A 1 198 ? 14.982 -8.220 -7.353 1.00 90.69 198 PHE A CA 1
ATOM 1588 C C . PHE A 1 198 ? 14.699 -9.670 -7.724 1.00 90.69 198 PHE A C 1
ATOM 1590 O O . PHE A 1 198 ? 14.274 -9.994 -8.831 1.00 90.69 198 PHE A O 1
ATOM 1597 N N . LYS A 1 199 ? 14.925 -10.558 -6.765 1.00 88.31 199 LYS A N 1
ATOM 1598 C CA . LYS A 1 199 ? 14.503 -11.947 -6.791 1.00 88.31 199 LYS A CA 1
ATOM 1599 C C . LYS A 1 199 ? 13.070 -11.969 -6.294 1.00 88.31 199 LYS A C 1
ATOM 1601 O O . LYS A 1 199 ? 12.820 -12.175 -5.114 1.00 88.31 199 LYS A O 1
ATOM 1606 N N . VAL A 1 200 ? 12.137 -11.699 -7.199 1.00 84.81 200 VAL A N 1
ATOM 1607 C CA . VAL A 1 200 ? 10.721 -11.937 -6.929 1.00 84.81 200 VAL A CA 1
ATOM 1608 C C . VAL A 1 200 ? 10.462 -13.415 -7.209 1.00 84.81 200 VAL A C 1
ATOM 1610 O O . VAL A 1 200 ? 10.641 -13.833 -8.359 1.00 84.81 200 VAL A O 1
ATOM 1613 N N . PRO A 1 201 ? 10.076 -14.221 -6.205 1.00 84.12 201 PRO A N 1
ATOM 1614 C CA . PRO A 1 201 ? 9.719 -15.611 -6.437 1.00 84.12 201 PRO A CA 1
ATOM 1615 C C . PRO A 1 201 ? 8.630 -15.697 -7.509 1.00 84.12 201 PRO A C 1
ATOM 1617 O O . PRO A 1 201 ? 7.674 -14.922 -7.513 1.00 84.12 201 PRO A O 1
ATOM 1620 N N . ASN A 1 202 ? 8.774 -16.632 -8.447 1.00 81.94 202 ASN A N 1
ATOM 1621 C CA . ASN A 1 202 ? 7.756 -16.860 -9.472 1.00 81.94 202 ASN A CA 1
ATOM 1622 C C . ASN A 1 202 ? 6.687 -17.853 -8.984 1.00 81.94 202 ASN A C 1
ATOM 1624 O O . ASN A 1 202 ? 6.265 -18.740 -9.718 1.00 81.94 202 ASN A O 1
ATOM 1628 N N . ASP A 1 203 ? 6.302 -17.729 -7.717 1.00 83.75 203 ASP A N 1
ATOM 1629 C CA . ASP A 1 203 ? 5.289 -18.548 -7.050 1.00 83.75 203 ASP A CA 1
ATOM 1630 C C . ASP A 1 203 ? 3.858 -18.055 -7.331 1.00 83.75 203 ASP A C 1
ATOM 1632 O O . ASP A 1 203 ? 2.879 -18.743 -7.042 1.00 83.75 203 ASP A O 1
ATOM 1636 N N . GLY A 1 204 ? 3.724 -16.867 -7.925 1.00 81.62 204 GLY A N 1
ATOM 1637 C CA . GLY A 1 204 ? 2.457 -16.349 -8.420 1.00 81.62 204 GLY A CA 1
ATOM 1638 C C . GLY A 1 204 ? 1.937 -17.132 -9.626 1.00 81.62 204 GLY A C 1
ATOM 1639 O O . GLY A 1 204 ? 2.691 -17.543 -10.503 1.00 81.62 204 GLY A O 1
ATOM 1640 N N . THR A 1 205 ? 0.618 -17.291 -9.706 1.00 85.56 205 THR A N 1
ATOM 1641 C CA . THR A 1 205 ? -0.070 -17.939 -10.839 1.00 85.56 205 THR A CA 1
ATOM 1642 C C . THR A 1 205 ? -0.876 -16.954 -11.679 1.00 85.56 205 THR A C 1
ATOM 1644 O O . THR A 1 205 ? -1.400 -17.311 -12.733 1.00 85.56 205 THR A O 1
ATOM 1647 N N . TRP A 1 206 ? -0.989 -15.700 -11.237 1.00 87.81 206 TRP A N 1
ATOM 1648 C CA . TRP A 1 206 ? -1.859 -14.718 -11.866 1.00 87.81 206 TRP A CA 1
ATOM 1649 C C . TRP A 1 206 ? -1.079 -13.760 -12.771 1.00 87.81 206 TRP A C 1
ATOM 1651 O O . TRP A 1 206 ? -0.279 -12.948 -12.313 1.00 87.81 206 TRP A O 1
ATOM 1661 N N . GLY A 1 207 ? -1.325 -13.855 -14.079 1.00 84.94 207 GLY A N 1
ATOM 1662 C CA . GLY A 1 207 ? -0.732 -12.989 -15.108 1.00 84.94 207 GLY A CA 1
ATOM 1663 C C . GLY A 1 207 ? -1.552 -11.739 -15.445 1.00 84.94 207 GLY A C 1
ATOM 1664 O O . GLY A 1 207 ? -1.330 -11.149 -16.499 1.00 84.94 207 GLY A O 1
ATOM 1665 N N . GLY A 1 208 ? -2.520 -11.374 -14.599 1.00 84.38 208 GLY A N 1
ATOM 1666 C CA . GLY A 1 208 ? -3.482 -10.302 -14.859 1.00 84.38 208 GLY A CA 1
ATOM 1667 C C . GLY A 1 208 ? -4.796 -10.810 -15.458 1.00 84.38 208 GLY A C 1
ATOM 1668 O O . GLY A 1 208 ? -4.809 -11.626 -16.376 1.00 84.38 208 GLY A O 1
ATOM 1669 N N . ASP A 1 209 ? -5.920 -10.316 -14.939 1.00 84.19 209 ASP A N 1
ATOM 1670 C CA . ASP A 1 209 ? -7.250 -10.519 -15.522 1.00 84.19 209 ASP A CA 1
ATOM 1671 C C . ASP A 1 209 ? -7.636 -9.352 -16.451 1.00 84.19 209 ASP A C 1
ATOM 1673 O O . ASP A 1 209 ? -6.952 -8.327 -16.527 1.00 84.19 209 ASP A O 1
ATOM 1677 N N . ALA A 1 210 ? -8.755 -9.495 -17.167 1.00 84.88 210 ALA A N 1
ATOM 1678 C CA . ALA A 1 210 ? -9.246 -8.460 -18.078 1.00 84.88 210 ALA A CA 1
ATOM 1679 C C . ALA A 1 210 ? -9.508 -7.116 -17.370 1.00 84.88 210 ALA A C 1
ATOM 1681 O O . ALA A 1 210 ? -9.321 -6.051 -17.962 1.00 84.88 210 ALA A O 1
ATOM 1682 N N . GLU A 1 211 ? -9.923 -7.146 -16.100 1.00 83.06 211 GLU A N 1
ATOM 1683 C CA . GLU A 1 211 ? -10.137 -5.937 -15.303 1.00 83.06 211 GLU A CA 1
ATOM 1684 C C . GLU A 1 211 ? -8.813 -5.223 -15.009 1.00 83.06 211 GLU A C 1
ATOM 1686 O O . GLU A 1 211 ? -8.710 -4.007 -15.155 1.00 83.06 211 GLU A O 1
ATOM 1691 N N . SER A 1 212 ? -7.778 -5.969 -14.645 1.00 81.62 212 SER A N 1
ATOM 1692 C CA . SER A 1 212 ? -6.463 -5.430 -14.307 1.00 81.62 212 SER A CA 1
ATOM 1693 C C . SER A 1 212 ? -5.745 -4.906 -15.534 1.00 81.62 212 SER A C 1
ATOM 1695 O O . SER A 1 212 ? -5.219 -3.800 -15.494 1.00 81.62 212 SER A O 1
ATOM 1697 N N . GLN A 1 213 ? -5.839 -5.615 -16.658 1.00 85.00 213 GLN A N 1
ATOM 1698 C CA . GLN A 1 213 ? -5.359 -5.114 -17.945 1.00 85.00 213 GLN A CA 1
ATOM 1699 C C . GLN A 1 213 ? -6.092 -3.828 -18.357 1.00 85.00 213 GLN A C 1
ATOM 1701 O O . GLN A 1 213 ? -5.476 -2.887 -18.861 1.00 85.00 213 GLN A O 1
ATOM 1706 N N . ARG A 1 214 ? -7.407 -3.738 -18.108 1.00 85.44 214 ARG A N 1
ATOM 1707 C CA . ARG A 1 214 ? -8.179 -2.510 -18.349 1.00 85.44 214 ARG A CA 1
ATOM 1708 C C . ARG A 1 214 ? -7.717 -1.366 -17.447 1.00 85.44 214 ARG A C 1
ATOM 1710 O O . ARG A 1 214 ? -7.588 -0.245 -17.935 1.00 85.44 214 ARG A O 1
ATOM 1717 N N . LEU A 1 215 ? -7.465 -1.634 -16.168 1.00 81.56 215 LEU A N 1
ATOM 1718 C CA . LEU A 1 215 ? -6.964 -0.647 -15.210 1.00 81.56 215 LEU A CA 1
ATOM 1719 C C . LEU A 1 215 ? -5.550 -0.178 -15.558 1.00 81.56 215 LEU A C 1
ATOM 1721 O O . LEU A 1 215 ? -5.283 1.017 -15.508 1.00 81.56 215 LEU A O 1
ATOM 1725 N N . GLU A 1 216 ? -4.663 -1.081 -15.969 1.00 83.94 216 GLU A N 1
ATOM 1726 C CA . GLU A 1 216 ? -3.323 -0.744 -16.454 1.00 83.94 216 GLU A CA 1
ATOM 1727 C C . GLU A 1 216 ? -3.376 0.119 -17.703 1.00 83.94 216 GLU A C 1
ATOM 1729 O O . GLU A 1 216 ? -2.704 1.147 -17.772 1.00 83.94 216 GLU A O 1
ATOM 1734 N N . LYS A 1 217 ? -4.209 -0.263 -18.676 1.00 88.50 217 LYS A N 1
ATOM 1735 C CA . LYS A 1 217 ? -4.434 0.536 -19.878 1.00 88.50 217 LYS A CA 1
ATOM 1736 C C . LYS A 1 217 ? -4.944 1.926 -19.508 1.00 88.50 217 LYS A C 1
ATOM 1738 O O . LYS A 1 217 ? -4.392 2.915 -19.974 1.00 88.50 217 LYS A O 1
ATOM 1743 N N . GLN A 1 218 ? -5.933 2.011 -18.619 1.00 87.44 218 GLN A N 1
ATOM 1744 C CA . GLN A 1 218 ? -6.466 3.285 -18.145 1.00 87.44 218 GLN A CA 1
ATOM 1745 C C . GLN A 1 218 ? -5.405 4.120 -17.413 1.00 87.44 218 GLN A C 1
ATOM 1747 O O . GLN A 1 218 ? -5.310 5.321 -17.652 1.00 87.44 218 GLN A O 1
ATOM 1752 N N . ALA A 1 219 ? -4.587 3.511 -16.551 1.00 83.06 219 ALA A N 1
ATOM 1753 C CA . ALA A 1 219 ? -3.493 4.186 -15.858 1.00 83.06 219 ALA A CA 1
ATOM 1754 C C . ALA A 1 219 ? -2.446 4.713 -16.849 1.00 83.06 219 ALA A C 1
ATOM 1756 O O . ALA A 1 219 ? -2.029 5.869 -16.748 1.00 83.06 219 ALA A O 1
ATOM 1757 N N . ARG A 1 220 ? -2.088 3.907 -17.856 1.00 86.50 220 ARG A N 1
ATOM 1758 C CA . ARG A 1 220 ? -1.179 4.292 -18.938 1.00 86.50 220 ARG A CA 1
ATOM 1759 C C . ARG A 1 220 ? -1.735 5.458 -19.749 1.00 86.50 220 ARG A C 1
ATOM 1761 O O . ARG A 1 220 ? -1.020 6.430 -19.983 1.00 86.50 220 ARG A O 1
ATOM 1768 N N . ASP A 1 221 ? -3.004 5.388 -20.139 1.00 89.75 221 ASP A N 1
ATOM 1769 C CA . ASP A 1 221 ? -3.680 6.428 -20.916 1.00 89.75 221 ASP A CA 1
ATOM 1770 C C . ASP A 1 221 ? -3.785 7.734 -20.112 1.00 89.75 221 ASP A C 1
ATOM 1772 O O . ASP A 1 221 ? -3.451 8.808 -20.619 1.00 89.75 221 ASP A O 1
ATOM 1776 N N . ASN A 1 222 ? -4.151 7.648 -18.828 1.00 85.12 222 ASN A N 1
ATOM 1777 C CA . ASN A 1 222 ? -4.191 8.789 -17.912 1.00 85.12 222 ASN A CA 1
ATOM 1778 C C . ASN A 1 222 ? -2.810 9.429 -17.741 1.00 85.12 222 ASN A C 1
ATOM 1780 O O . ASN A 1 222 ? -2.687 10.653 -17.773 1.00 85.12 222 ASN A O 1
ATOM 1784 N N . ARG A 1 223 ? -1.759 8.615 -17.609 1.00 86.25 223 ARG A N 1
ATOM 1785 C CA . ARG A 1 223 ? -0.378 9.090 -17.515 1.00 86.25 223 ARG A CA 1
ATOM 1786 C C . ARG A 1 223 ? 0.071 9.785 -18.796 1.00 86.25 223 ARG A C 1
ATOM 1788 O O . ARG A 1 223 ? 0.616 10.882 -18.726 1.00 86.25 223 ARG A O 1
ATOM 1795 N N . MET A 1 224 ? -0.188 9.192 -19.960 1.00 89.31 224 MET A N 1
ATOM 1796 C CA . MET A 1 224 ? 0.123 9.816 -21.250 1.00 89.31 224 MET A CA 1
ATOM 1797 C C . MET A 1 224 ? -0.628 11.136 -21.432 1.00 89.31 224 MET A C 1
ATOM 1799 O O . MET A 1 224 ? -0.057 12.104 -21.930 1.00 89.31 224 MET A O 1
ATOM 1803 N N . LYS A 1 225 ? -1.887 11.206 -20.986 1.00 90.00 225 LYS A N 1
ATOM 1804 C CA . LYS A 1 225 ? -2.669 12.443 -20.981 1.00 90.00 225 LYS A CA 1
ATOM 1805 C C . LYS A 1 225 ? -2.061 13.499 -20.052 1.00 90.00 225 LYS A C 1
ATOM 1807 O O . LYS A 1 225 ? -1.924 14.639 -20.477 1.00 90.00 225 LYS A O 1
ATOM 1812 N N . ALA A 1 226 ? -1.658 13.132 -18.835 1.00 87.44 226 ALA A N 1
ATOM 1813 C CA . ALA A 1 226 ? -1.013 14.052 -17.895 1.00 87.44 226 ALA A CA 1
ATOM 1814 C C . ALA A 1 226 ? 0.301 14.617 -18.459 1.00 87.44 226 ALA A C 1
ATOM 1816 O O . ALA A 1 226 ? 0.486 15.830 -18.463 1.00 87.44 226 ALA A O 1
ATOM 1817 N N . LEU A 1 227 ? 1.153 13.755 -19.031 1.00 88.75 227 LEU A N 1
ATOM 1818 C CA . LEU A 1 227 ? 2.404 14.169 -19.673 1.00 88.75 227 LEU A CA 1
ATOM 1819 C C . LEU A 1 227 ? 2.166 15.126 -20.848 1.00 88.75 227 LEU A C 1
ATOM 1821 O O . LEU A 1 227 ? 2.862 16.130 -20.961 1.00 88.75 227 LEU A O 1
ATOM 1825 N N . ARG A 1 228 ? 1.158 14.862 -21.693 1.00 92.81 228 ARG A N 1
ATOM 1826 C CA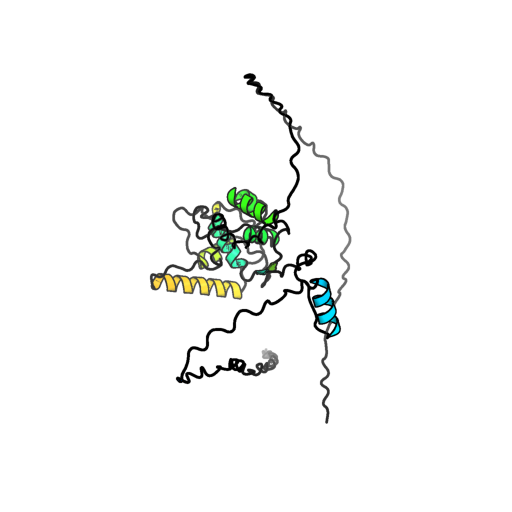 . ARG A 1 228 ? 0.781 15.762 -22.801 1.00 92.81 228 ARG A CA 1
ATOM 1827 C C . ARG A 1 228 ? 0.310 17.136 -22.327 1.00 92.81 228 ARG A C 1
ATOM 1829 O O . ARG A 1 228 ? 0.478 18.105 -23.053 1.00 92.81 228 ARG A O 1
ATOM 1836 N N . LEU A 1 229 ? -0.288 17.207 -21.141 1.00 93.62 229 LEU A N 1
ATOM 1837 C CA . LEU A 1 229 ? -0.780 18.449 -20.545 1.00 93.62 229 LEU A CA 1
ATOM 1838 C C . LEU A 1 229 ? 0.262 19.140 -19.649 1.00 93.62 229 LEU A C 1
ATOM 1840 O O . LEU A 1 229 ? -0.064 20.147 -19.033 1.00 93.62 229 LEU A O 1
ATOM 1844 N N . GLY A 1 230 ? 1.484 18.600 -19.528 1.00 90.44 230 GL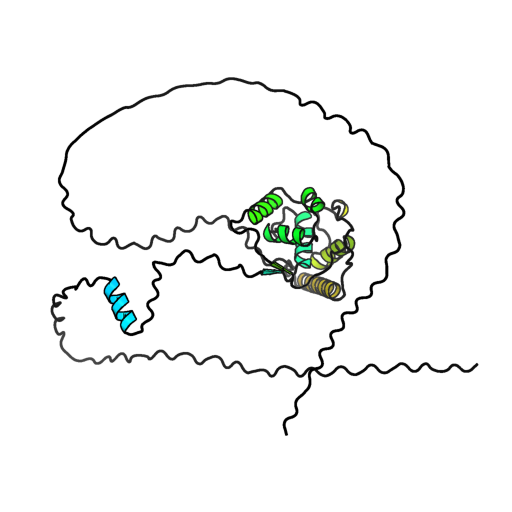Y A N 1
ATOM 1845 C CA . GLY A 1 230 ? 2.501 19.121 -18.605 1.00 90.44 230 GLY A CA 1
ATOM 1846 C C . GLY A 1 230 ? 2.119 18.994 -17.124 1.00 90.44 230 GLY A C 1
ATOM 1847 O O . GLY A 1 230 ? 2.706 19.657 -16.274 1.00 90.44 230 GLY A O 1
ATOM 1848 N N . MET A 1 231 ? 1.131 18.155 -16.805 1.00 87.31 231 MET A N 1
ATOM 1849 C CA . MET A 1 231 ? 0.640 17.960 -15.444 1.00 87.31 231 MET A CA 1
ATOM 1850 C C . MET A 1 231 ? 1.511 16.947 -14.690 1.00 87.31 231 MET A C 1
ATOM 1852 O O . MET A 1 231 ? 1.987 15.976 -15.294 1.00 87.31 231 MET A O 1
ATOM 1856 N N . PRO A 1 232 ? 1.676 17.100 -13.361 1.00 81.56 232 PRO A N 1
ATOM 1857 C CA . PRO A 1 232 ? 2.308 16.070 -12.550 1.00 81.56 232 PRO A CA 1
ATOM 1858 C C . PRO A 1 232 ? 1.511 14.768 -12.676 1.00 81.56 232 PRO A C 1
ATOM 1860 O O . PRO A 1 232 ? 0.286 14.751 -12.541 1.00 81.56 232 PRO A O 1
ATOM 1863 N N . VAL A 1 233 ? 2.206 13.667 -12.968 1.00 78.81 233 VAL A N 1
ATOM 1864 C CA . VAL A 1 233 ? 1.575 12.346 -13.055 1.00 78.81 233 VAL A CA 1
ATOM 1865 C C . VAL A 1 233 ? 1.132 11.954 -11.644 1.00 78.81 233 VAL A C 1
ATOM 1867 O O . VAL A 1 233 ? 1.995 11.831 -10.772 1.00 78.81 233 VAL A O 1
ATOM 1870 N N . PRO A 1 234 ? -0.174 11.753 -11.392 1.00 68.75 234 PRO A N 1
ATOM 1871 C CA . PRO A 1 234 ? -0.635 11.351 -10.074 1.00 68.75 234 PRO A CA 1
ATOM 1872 C C . PRO A 1 234 ? -0.039 9.984 -9.732 1.00 68.75 234 PRO A C 1
ATOM 1874 O O . PRO A 1 234 ? -0.132 9.041 -10.522 1.00 68.75 234 PRO A O 1
ATOM 1877 N N . VAL A 1 235 ? 0.579 9.876 -8.555 1.00 71.00 235 VAL A N 1
ATOM 1878 C CA . VAL A 1 235 ? 1.017 8.593 -7.999 1.00 71.00 235 VAL A CA 1
ATOM 1879 C C . VAL A 1 235 ? -0.248 7.831 -7.615 1.00 71.00 235 VAL A C 1
ATOM 1881 O O . VAL A 1 235 ? -0.831 8.038 -6.555 1.00 71.00 235 VAL A O 1
ATOM 1884 N N . LEU A 1 236 ? -0.743 7.007 -8.537 1.00 65.81 236 LEU A N 1
ATOM 1885 C CA . LEU A 1 236 ? -1.926 6.186 -8.308 1.00 65.81 236 LEU A CA 1
ATOM 1886 C C . LEU A 1 236 ? -1.619 5.143 -7.225 1.00 65.81 236 LEU A C 1
ATOM 1888 O O . LEU A 1 236 ? -0.590 4.470 -7.291 1.00 65.81 236 LEU A O 1
ATOM 1892 N N . GLY A 1 237 ? -2.540 4.963 -6.274 1.00 55.44 237 GLY A N 1
ATOM 1893 C CA . GLY A 1 237 ? -2.590 3.749 -5.450 1.00 55.44 237 GLY A CA 1
ATOM 1894 C C . GLY A 1 237 ? -2.211 3.876 -3.982 1.00 55.44 237 GLY A C 1
ATOM 1895 O O . GLY A 1 237 ? -2.494 2.950 -3.222 1.00 55.44 237 GLY A O 1
ATOM 1896 N N . LEU A 1 238 ? -1.637 5.002 -3.571 1.00 55.12 238 LEU A N 1
ATOM 1897 C CA . LEU A 1 238 ? -1.496 5.336 -2.163 1.00 55.12 238 LEU A CA 1
ATOM 1898 C C . LEU A 1 238 ? -2.435 6.505 -1.889 1.00 55.12 238 LEU A C 1
ATOM 1900 O O . LEU A 1 238 ? -2.289 7.567 -2.494 1.00 55.12 238 LEU A O 1
ATOM 1904 N N . ASP A 1 239 ? -3.406 6.308 -0.991 1.00 54.28 239 ASP A N 1
ATOM 1905 C CA . ASP A 1 239 ? -3.940 7.463 -0.271 1.00 54.28 239 ASP A CA 1
ATOM 1906 C C . ASP A 1 239 ? -2.713 8.190 0.276 1.00 54.28 239 ASP A C 1
ATOM 1908 O O . ASP A 1 239 ? -1.850 7.489 0.820 1.00 54.28 239 ASP A O 1
ATOM 1912 N N . PRO A 1 240 ? -2.567 9.515 0.073 1.00 51.69 240 PRO A N 1
ATOM 1913 C CA . PRO A 1 240 ? -1.412 10.245 0.561 1.00 51.69 240 PRO A CA 1
ATOM 1914 C C . PRO A 1 240 ? -1.317 9.937 2.044 1.00 51.69 240 PRO A C 1
ATOM 1916 O O . PRO A 1 240 ? -2.126 10.415 2.840 1.00 51.69 240 PRO A O 1
ATOM 1919 N N . CYS A 1 241 ? -0.390 9.043 2.397 1.00 43.06 241 CYS A N 1
ATOM 1920 C CA . CYS A 1 241 ? -0.117 8.762 3.781 1.00 43.06 241 CYS A CA 1
ATOM 1921 C C . CYS A 1 241 ? 0.392 10.110 4.253 1.00 43.06 241 CYS A C 1
ATOM 1923 O O . CYS A 1 241 ? 1.387 10.578 3.685 1.00 43.06 241 CYS A O 1
ATOM 1925 N N . PRO A 1 242 ? -0.319 10.798 5.167 1.00 50.31 242 PRO A N 1
ATOM 1926 C CA . PRO A 1 242 ? 0.220 12.031 5.693 1.00 50.31 242 PRO A CA 1
ATOM 1927 C C . PRO A 1 242 ? 1.648 11.683 6.117 1.00 50.31 242 PRO A C 1
ATOM 1929 O O . PRO A 1 242 ? 1.825 10.614 6.728 1.00 50.31 242 PRO A O 1
ATOM 1932 N N . PRO A 1 243 ? 2.655 12.477 5.697 1.00 53.12 243 PRO A N 1
ATOM 1933 C CA . PRO A 1 243 ? 4.031 12.216 6.097 1.00 53.12 243 PRO A CA 1
ATOM 1934 C C . PRO A 1 243 ? 3.998 11.961 7.598 1.00 53.12 243 PRO A C 1
ATOM 1936 O O . PRO A 1 243 ? 3.183 12.633 8.250 1.00 53.12 243 PRO A O 1
ATOM 1939 N N . PRO A 1 244 ? 4.748 10.964 8.118 1.00 49.75 244 PRO A N 1
ATOM 1940 C CA . PRO A 1 244 ? 4.728 10.639 9.535 1.00 49.75 244 PRO A CA 1
ATOM 1941 C C . PRO A 1 244 ? 4.804 11.965 10.256 1.00 49.75 244 PRO A C 1
ATOM 1943 O O . PRO A 1 244 ? 5.794 12.684 10.113 1.00 49.75 244 PRO A O 1
ATOM 1946 N N . ARG A 1 245 ? 3.678 12.369 10.862 1.00 46.28 245 ARG A N 1
ATOM 1947 C CA . ARG A 1 245 ? 3.644 13.618 11.596 1.00 46.28 245 ARG A CA 1
ATOM 1948 C C . ARG A 1 245 ? 4.678 13.333 12.655 1.00 46.28 245 ARG A C 1
ATOM 1950 O O . ARG A 1 245 ? 4.436 12.446 13.477 1.00 46.28 245 ARG A O 1
ATOM 1957 N N . GLU A 1 246 ? 5.837 13.997 12.574 1.00 43.25 246 GLU A N 1
ATOM 1958 C CA . GLU A 1 246 ? 6.705 14.093 13.738 1.00 43.25 246 GLU A CA 1
ATOM 1959 C C . GLU A 1 246 ? 5.751 14.352 14.888 1.00 43.25 246 GLU A C 1
ATOM 1961 O O . GLU A 1 246 ? 4.852 15.181 14.683 1.00 43.25 246 GLU A O 1
ATOM 1966 N N . PRO A 1 247 ? 5.816 13.560 15.973 1.00 44.94 247 PRO A N 1
ATOM 1967 C CA . PRO A 1 247 ? 4.890 13.686 17.077 1.00 44.94 247 PRO A CA 1
ATOM 1968 C C . PRO A 1 247 ? 4.943 15.146 17.486 1.00 44.94 247 PRO A C 1
ATOM 1970 O O . PRO A 1 247 ? 5.874 15.581 18.159 1.00 44.94 247 PRO A O 1
ATOM 1973 N N . SER A 1 248 ? 3.986 15.917 16.963 1.00 41.97 248 SER A N 1
ATOM 1974 C CA . SER A 1 248 ? 3.842 17.317 17.273 1.00 41.97 248 SER A CA 1
ATOM 1975 C C . SER A 1 248 ? 3.700 17.245 18.774 1.00 41.97 248 SER A C 1
ATOM 1977 O O . SER A 1 248 ? 2.833 16.480 19.217 1.00 41.97 248 SER A O 1
ATOM 1979 N N . PRO A 1 249 ? 4.602 17.882 19.545 1.00 50.88 249 PRO A N 1
ATOM 1980 C CA . PRO A 1 249 ? 4.459 17.910 20.987 1.00 50.88 249 PRO A CA 1
ATOM 1981 C C . PRO A 1 249 ? 3.022 18.335 21.181 1.00 50.88 249 PRO A C 1
ATOM 1983 O O . PRO A 1 249 ? 2.668 19.403 20.674 1.00 50.88 249 PRO A O 1
ATOM 1986 N N . ASN A 1 250 ? 2.188 17.413 21.693 1.00 46.00 250 ASN A N 1
ATOM 1987 C CA . ASN A 1 250 ? 0.748 17.613 21.766 1.00 46.00 250 ASN A CA 1
ATOM 1988 C C . ASN A 1 250 ? 0.600 19.044 22.251 1.00 46.00 250 ASN A C 1
ATOM 1990 O O . ASN A 1 250 ? 1.179 19.317 23.309 1.00 46.00 250 ASN A O 1
ATOM 1994 N N . PRO A 1 251 ? -0.000 19.972 21.474 1.00 46.34 251 PRO A N 1
ATOM 1995 C CA . PRO A 1 251 ? -0.216 21.307 21.986 1.00 46.34 251 PRO A CA 1
ATOM 1996 C C . PRO A 1 251 ? -0.962 21.043 23.273 1.00 46.34 251 PRO A C 1
ATOM 1998 O O . PRO A 1 251 ? -2.044 20.453 23.229 1.00 46.34 251 PRO A O 1
ATOM 2001 N N . ALA A 1 252 ? -0.284 21.285 24.400 1.00 48.94 252 ALA A N 1
ATOM 2002 C CA . ALA A 1 252 ? -0.854 21.059 25.704 1.00 48.94 252 ALA A CA 1
ATOM 2003 C C . ALA A 1 252 ? -2.172 21.800 25.609 1.00 48.94 252 ALA A C 1
ATOM 2005 O O . ALA A 1 252 ? -2.160 23.006 25.343 1.00 48.94 252 ALA A O 1
ATOM 2006 N N . LEU A 1 253 ? -3.284 21.054 25.630 1.00 50.88 253 LEU A N 1
ATOM 2007 C CA . LEU A 1 253 ? -4.595 21.674 25.623 1.00 50.88 253 LEU A CA 1
ATOM 2008 C C . LEU A 1 253 ? -4.479 22.742 26.704 1.00 50.88 253 LEU A C 1
ATOM 2010 O O . LEU A 1 253 ? -4.050 22.374 27.806 1.00 50.88 253 LEU A O 1
ATOM 2014 N N . PRO A 1 254 ? -4.674 24.036 26.377 1.00 55.00 254 PRO A N 1
ATOM 2015 C CA . PRO A 1 254 ? -4.537 25.083 27.371 1.00 55.00 254 PRO A CA 1
ATOM 2016 C C . PRO A 1 254 ? -5.395 24.612 28.523 1.00 55.00 254 PRO A C 1
ATOM 2018 O O . PRO A 1 254 ? -6.574 24.324 28.300 1.00 55.00 254 PRO A O 1
ATOM 2021 N N . ALA A 1 255 ? -4.755 24.368 29.671 1.00 51.81 255 ALA A N 1
ATOM 2022 C CA . ALA A 1 255 ? -5.426 23.826 30.831 1.00 51.81 255 ALA A CA 1
ATOM 2023 C C . ALA A 1 255 ? -6.678 24.674 30.991 1.00 51.81 255 ALA A C 1
ATOM 2025 O O . ALA A 1 255 ? -6.575 25.884 31.203 1.00 51.81 255 ALA A O 1
ATOM 2026 N N . THR A 1 256 ? -7.848 24.077 30.752 1.00 52.38 256 THR A N 1
ATOM 2027 C CA . THR A 1 256 ? -9.104 24.740 31.068 1.00 52.38 256 THR A CA 1
ATOM 2028 C C . THR A 1 256 ? -8.927 25.181 32.507 1.00 52.38 256 THR A C 1
ATOM 2030 O O . THR A 1 256 ? -8.587 24.311 33.317 1.00 52.38 256 THR A O 1
ATOM 2033 N N . PRO A 1 257 ? -9.020 26.486 32.819 1.00 54.41 257 PRO A N 1
ATOM 2034 C CA . PRO A 1 257 ? -8.853 26.944 34.181 1.00 54.41 257 PRO A CA 1
ATOM 2035 C C . PRO A 1 257 ? -9.905 26.205 34.995 1.00 54.41 257 PRO A C 1
ATOM 2037 O O . PRO A 1 257 ? -11.100 26.470 34.883 1.00 54.41 257 PRO A O 1
ATOM 2040 N N . ILE A 1 258 ? -9.454 25.195 35.736 1.00 53.59 258 ILE A N 1
ATOM 2041 C CA . ILE A 1 258 ? -10.246 24.570 36.773 1.00 53.59 258 ILE A CA 1
ATOM 2042 C C . ILE A 1 258 ? -10.467 25.726 37.730 1.00 53.59 258 ILE A C 1
ATOM 2044 O O . ILE A 1 258 ? -9.514 26.217 38.335 1.00 53.59 258 ILE A O 1
ATOM 2048 N N . ALA A 1 259 ? -11.693 26.241 37.759 1.00 53.72 259 ALA A N 1
ATOM 2049 C CA . ALA A 1 259 ? -12.113 27.167 38.785 1.00 53.72 259 ALA A CA 1
ATOM 2050 C C . ALA A 1 259 ? -11.963 26.409 40.102 1.00 53.72 259 ALA A C 1
ATOM 2052 O O . ALA A 1 259 ? -12.804 25.585 40.457 1.00 53.72 259 ALA A O 1
ATOM 2053 N N . THR A 1 260 ? -10.821 26.603 40.759 1.00 56.62 260 THR A N 1
ATOM 2054 C CA . THR A 1 260 ? -10.572 26.100 42.099 1.00 56.62 260 THR A CA 1
ATOM 2055 C C . THR A 1 260 ? -11.709 26.638 42.963 1.00 56.62 260 THR A C 1
ATOM 2057 O O . THR A 1 260 ? -11.863 27.863 43.028 1.00 56.62 260 THR A O 1
ATOM 2060 N N . PRO A 1 261 ? -12.546 25.781 43.572 1.00 66.88 261 PRO A N 1
ATOM 2061 C CA . PRO A 1 261 ? -13.556 26.261 44.499 1.00 66.88 261 PRO A CA 1
ATOM 2062 C C . PRO A 1 261 ? -12.853 27.055 45.612 1.00 66.88 261 PRO A C 1
ATOM 2064 O O . PRO A 1 261 ? -11.734 26.694 45.997 1.00 66.88 261 PRO A O 1
ATOM 2067 N N . PRO A 1 262 ? -13.447 28.162 46.094 1.00 63.44 262 PRO A N 1
ATOM 2068 C CA . PRO A 1 262 ? -12.846 28.975 47.140 1.00 63.44 262 PRO A CA 1
ATOM 2069 C C . PRO A 1 262 ? -12.527 28.095 48.351 1.00 63.44 262 PRO A C 1
ATOM 2071 O O . PRO A 1 262 ? -13.395 27.409 48.888 1.00 63.44 262 PRO A O 1
ATOM 2074 N N . LEU A 1 263 ? -11.252 28.097 48.744 1.00 45.94 263 LEU A N 1
ATOM 2075 C CA . LEU A 1 263 ? -10.764 27.418 49.938 1.00 45.94 263 LEU A CA 1
ATOM 2076 C C . LEU A 1 263 ? -11.523 27.959 51.153 1.00 45.94 263 LEU A C 1
ATOM 2078 O O . LEU A 1 263 ? -11.345 29.113 51.543 1.00 45.94 263 LEU A O 1
ATOM 2082 N N . LEU A 1 264 ? -12.360 27.114 51.752 1.00 53.69 264 LEU A N 1
ATOM 2083 C CA . LEU A 1 264 ? -12.881 27.346 53.092 1.00 53.69 264 LEU A CA 1
ATOM 2084 C C . LEU A 1 264 ? -11.700 27.345 54.081 1.00 53.69 264 LEU A C 1
ATOM 2086 O O . LEU A 1 264 ? -10.867 26.431 54.028 1.00 53.69 264 LEU A O 1
ATOM 2090 N N . PRO A 1 265 ? -11.597 28.343 54.977 1.00 52.47 265 PRO A N 1
ATOM 2091 C CA . PRO A 1 265 ? -10.527 28.416 55.960 1.00 52.47 265 PRO A CA 1
ATOM 2092 C C . PRO A 1 265 ? -10.670 27.261 56.953 1.00 52.47 265 PRO A C 1
ATOM 2094 O O . PRO A 1 265 ? -11.478 27.298 57.876 1.00 52.47 265 PRO A O 1
ATOM 2097 N N . THR A 1 266 ? -9.873 26.215 56.750 1.00 47.56 266 THR A N 1
ATOM 2098 C CA . THR A 1 266 ? -9.704 25.141 57.727 1.00 47.56 266 THR A CA 1
ATOM 2099 C C . THR A 1 266 ? -8.633 25.592 58.708 1.00 47.56 266 THR A C 1
ATOM 2101 O O . THR A 1 266 ? -7.440 25.538 58.418 1.00 47.56 266 THR A O 1
ATOM 2104 N N . SER A 1 267 ? -9.061 26.089 59.864 1.00 57.62 267 SER A N 1
ATOM 2105 C CA . SER A 1 267 ? -8.192 26.288 61.017 1.00 57.62 267 SER A CA 1
ATOM 2106 C C . SER A 1 267 ? -7.718 24.921 61.521 1.00 57.62 267 SER A C 1
ATOM 2108 O O . SER A 1 267 ? -8.509 24.170 62.094 1.00 57.62 267 SER A O 1
ATOM 2110 N N . LEU A 1 268 ? -6.444 24.596 61.304 1.00 43.78 268 LEU A N 1
ATOM 2111 C CA . LEU A 1 268 ? -5.775 23.451 61.921 1.00 43.78 268 LEU A CA 1
ATOM 2112 C C . LEU A 1 268 ? -4.674 23.977 62.855 1.00 43.78 268 LEU A C 1
ATOM 2114 O O . LEU A 1 268 ? -3.943 24.885 62.453 1.00 43.78 268 LEU A O 1
ATOM 2118 N N . PRO A 1 269 ? -4.584 23.465 64.096 1.00 53.66 269 PRO A N 1
ATOM 2119 C CA . PRO A 1 269 ? -3.631 23.943 65.087 1.00 53.66 269 PRO A CA 1
ATOM 2120 C C . PRO A 1 269 ? -2.191 23.591 64.712 1.00 53.66 269 PRO A C 1
ATOM 2122 O O . PRO A 1 269 ? -1.902 22.515 64.186 1.00 53.66 269 PRO A O 1
ATOM 2125 N N . GLU A 1 270 ? -1.309 24.540 65.011 1.00 53.66 270 GLU A N 1
ATOM 2126 C CA . GLU A 1 270 ? 0.137 24.382 65.012 1.00 53.66 270 GLU A CA 1
ATOM 2127 C C . GLU A 1 270 ? 0.532 23.261 65.968 1.00 53.66 270 GLU A C 1
ATOM 2129 O O . GLU A 1 270 ? 0.146 23.279 67.135 1.00 53.66 270 GLU A O 1
ATOM 2134 N N . ASP A 1 271 ? 1.361 22.334 65.492 1.00 43.12 271 ASP A N 1
ATOM 2135 C CA . ASP A 1 271 ? 2.264 21.634 66.386 1.00 43.12 271 ASP A CA 1
ATOM 2136 C C . ASP A 1 271 ? 3.654 21.483 65.774 1.00 43.12 271 ASP A C 1
ATOM 2138 O O . ASP A 1 271 ? 3.875 21.251 64.583 1.00 43.12 271 ASP A O 1
ATOM 2142 N N . THR A 1 272 ? 4.587 21.734 66.670 1.00 49.12 272 THR A N 1
ATOM 2143 C CA . THR A 1 272 ? 5.965 22.149 66.480 1.00 49.12 272 THR A CA 1
ATOM 2144 C C . THR A 1 272 ? 6.916 20.983 66.208 1.00 49.12 272 THR A C 1
ATOM 2146 O O . THR A 1 272 ? 6.793 19.915 66.793 1.00 49.12 272 THR A O 1
ATOM 2149 N N . ALA A 1 273 ? 7.974 21.297 65.451 1.00 46.19 273 ALA A N 1
ATOM 2150 C CA . ALA A 1 273 ? 9.319 20.711 65.511 1.00 46.19 273 ALA A CA 1
ATOM 2151 C C . ALA A 1 273 ? 9.526 19.255 65.033 1.00 46.19 273 ALA A C 1
ATOM 2153 O O . ALA A 1 273 ? 9.013 18.293 65.589 1.00 46.19 273 ALA A O 1
ATOM 2154 N N . THR A 1 274 ? 10.496 19.047 64.134 1.00 47.06 274 THR A N 1
ATOM 2155 C CA . THR A 1 274 ? 11.889 18.746 64.535 1.00 47.06 274 THR A CA 1
ATOM 2156 C C . THR A 1 274 ? 12.778 18.567 63.297 1.00 47.06 274 THR A C 1
ATOM 2158 O O . THR A 1 274 ? 12.495 17.791 62.389 1.00 47.06 274 THR A O 1
ATOM 2161 N N . LEU A 1 275 ? 13.884 19.311 63.297 1.00 54.69 275 LEU A N 1
ATOM 2162 C CA . LEU A 1 275 ? 15.024 19.238 62.385 1.00 54.69 275 LEU A CA 1
ATOM 2163 C C . LEU A 1 275 ? 15.654 17.838 62.342 1.00 54.69 275 LEU A C 1
ATOM 2165 O O . LEU A 1 275 ? 15.963 17.280 63.394 1.00 54.69 275 LEU A O 1
ATOM 2169 N N . ARG A 1 276 ? 16.058 17.365 61.154 1.00 47.97 276 ARG A N 1
ATOM 2170 C CA . ARG A 1 276 ? 17.336 16.642 61.058 1.00 47.97 276 ARG A CA 1
ATOM 2171 C C . ARG A 1 276 ? 17.977 16.705 59.675 1.00 47.97 276 ARG A C 1
ATOM 2173 O O . ARG A 1 276 ? 17.529 16.086 58.717 1.00 47.97 276 ARG A O 1
ATOM 2180 N N . SER A 1 277 ? 19.079 17.446 59.642 1.00 50.03 277 SER A N 1
ATOM 2181 C CA . SER A 1 277 ? 20.152 17.383 58.658 1.00 50.03 277 SER A CA 1
ATOM 2182 C C . SER A 1 277 ? 20.738 15.981 58.528 1.00 50.03 277 SER A C 1
ATOM 2184 O O . SER A 1 277 ? 21.019 15.340 59.541 1.00 50.03 277 SER A O 1
ATOM 2186 N N . SER A 1 278 ? 21.117 15.613 57.306 1.00 51.75 278 SER A N 1
ATOM 2187 C CA . SER A 1 278 ? 22.431 15.007 57.066 1.00 51.75 278 SER A CA 1
ATOM 2188 C C . SER A 1 278 ? 22.801 15.059 55.588 1.00 51.75 278 SER A C 1
ATOM 2190 O O . SER A 1 278 ? 22.190 14.414 54.740 1.00 51.75 278 SER A O 1
ATOM 2192 N N . SER A 1 279 ? 23.834 15.849 55.335 1.00 49.50 279 SER A N 1
ATOM 2193 C CA . SER A 1 279 ? 24.686 15.899 54.156 1.00 49.50 279 SER A CA 1
ATOM 2194 C C . SER A 1 279 ? 25.577 14.649 54.059 1.00 49.50 279 SER A C 1
ATOM 2196 O O . SER A 1 279 ? 25.998 14.114 55.082 1.00 49.50 279 SER A O 1
ATOM 2198 N N . GLY A 1 280 ? 25.954 14.252 52.841 1.00 43.44 280 GLY A N 1
ATOM 2199 C CA . GLY A 1 280 ? 27.061 13.322 52.557 1.00 43.44 280 GLY A CA 1
ATOM 2200 C C . GLY A 1 280 ? 27.169 13.103 51.043 1.00 43.44 280 GLY A C 1
ATOM 2201 O O . GLY A 1 280 ? 26.277 12.511 50.453 1.00 43.44 280 GLY A O 1
ATOM 2202 N N . LEU A 1 281 ? 28.021 13.838 50.322 1.00 45.72 281 LEU A N 1
ATOM 2203 C CA . LEU A 1 281 ? 29.461 13.618 50.084 1.00 45.72 281 LEU A CA 1
ATOM 2204 C C . LEU A 1 281 ? 29.791 12.381 49.224 1.00 45.72 281 LEU A C 1
ATOM 2206 O O . LEU A 1 281 ? 29.761 11.250 49.686 1.00 45.72 281 LEU A O 1
ATOM 2210 N N . LEU A 1 282 ? 30.145 12.683 47.968 1.00 51.72 282 LEU A N 1
ATOM 2211 C CA . LEU A 1 282 ? 31.333 12.253 47.211 1.00 51.72 282 LEU A CA 1
ATOM 2212 C C . LEU A 1 282 ? 31.944 10.861 47.491 1.00 51.72 282 LEU A C 1
ATOM 2214 O O . LEU A 1 282 ? 32.540 10.622 48.535 1.00 51.72 282 LEU A O 1
ATOM 2218 N N . GLY A 1 283 ? 31.992 10.040 46.438 1.00 38.88 283 GLY A N 1
ATOM 2219 C CA . GLY A 1 283 ? 32.965 8.956 46.241 1.00 38.88 283 GLY A CA 1
ATOM 2220 C C . GLY A 1 283 ? 32.936 8.519 44.771 1.00 38.88 283 GLY A C 1
ATOM 2221 O O . GLY A 1 283 ? 31.945 7.967 44.316 1.00 38.88 283 GLY A O 1
ATOM 2222 N N . SER A 1 284 ? 33.829 9.037 43.926 1.00 41.94 284 SER A N 1
ATOM 2223 C CA . SER A 1 284 ? 35.126 8.451 43.539 1.00 41.94 284 SER A CA 1
ATOM 2224 C C . SER A 1 284 ? 35.054 7.125 42.771 1.00 41.94 284 SER A C 1
ATOM 2226 O O . SER A 1 284 ? 34.756 6.078 43.327 1.00 41.94 284 SER A O 1
ATOM 2228 N N . SER A 1 285 ? 35.432 7.235 41.493 1.00 43.41 285 SER A N 1
ATOM 2229 C CA . SER A 1 285 ? 36.308 6.353 40.709 1.00 43.41 285 SER A CA 1
ATOM 2230 C C . SER A 1 285 ? 36.218 4.834 40.873 1.00 43.41 285 SER A C 1
ATOM 2232 O O . SER A 1 285 ? 36.653 4.281 41.875 1.00 43.41 285 SER A O 1
ATOM 2234 N N . SER A 1 286 ? 35.928 4.157 39.757 1.00 44.66 286 SER A N 1
ATOM 2235 C CA . SER A 1 286 ? 36.711 2.977 39.376 1.00 44.66 286 SER A CA 1
ATOM 2236 C C . SER A 1 286 ? 36.763 2.805 37.857 1.00 44.66 286 SER A C 1
ATOM 2238 O O . SER A 1 286 ? 35.782 2.491 37.189 1.00 44.66 286 SER A O 1
ATOM 2240 N N . ARG A 1 287 ? 37.956 3.091 37.331 1.00 44.59 287 ARG A N 1
ATOM 2241 C CA . ARG A 1 287 ? 38.472 2.716 36.011 1.00 44.59 287 ARG A CA 1
ATOM 2242 C C . ARG A 1 287 ? 39.057 1.297 36.122 1.00 44.59 287 ARG A C 1
ATOM 2244 O O . ARG A 1 287 ? 39.506 0.930 37.201 1.00 44.59 287 ARG A O 1
ATOM 2251 N N . ALA A 1 288 ? 39.177 0.623 34.975 1.00 45.62 288 ALA A N 1
ATOM 2252 C CA . ALA A 1 288 ? 39.666 -0.746 34.723 1.00 45.62 288 ALA A CA 1
ATOM 2253 C C . ALA A 1 288 ? 38.512 -1.770 34.634 1.00 45.62 288 ALA A C 1
ATOM 2255 O O . ALA A 1 288 ? 37.610 -1.757 35.452 1.00 45.62 288 ALA A O 1
ATOM 2256 N N . ASN A 1 289 ? 38.434 -2.662 33.647 1.00 44.56 289 ASN A N 1
ATOM 2257 C CA . ASN A 1 289 ? 39.532 -3.306 32.946 1.00 44.56 289 ASN A CA 1
ATOM 2258 C C . ASN A 1 289 ? 39.123 -3.743 31.531 1.00 44.56 289 ASN A C 1
ATOM 2260 O O . ASN A 1 289 ? 38.002 -4.181 31.285 1.00 44.56 289 ASN A O 1
ATOM 2264 N N . ILE A 1 290 ? 40.086 -3.635 30.621 1.00 49.28 290 ILE A N 1
ATOM 2265 C CA . ILE A 1 290 ? 40.088 -4.220 29.282 1.00 49.28 290 ILE A CA 1
ATOM 2266 C C . ILE A 1 290 ? 40.164 -5.741 29.432 1.00 49.28 290 ILE A C 1
ATOM 2268 O O . ILE A 1 290 ? 41.071 -6.237 30.095 1.00 49.28 290 ILE A O 1
ATOM 2272 N N . SER A 1 291 ? 39.249 -6.479 28.802 1.00 42.59 291 SER A N 1
ATOM 2273 C CA . SER A 1 291 ? 39.412 -7.905 28.482 1.00 42.59 291 SER A CA 1
ATOM 2274 C C . SER A 1 291 ? 38.446 -8.306 27.360 1.00 42.59 291 SER A C 1
ATOM 2276 O O . SER A 1 291 ? 37.287 -8.633 27.582 1.00 42.59 291 SER A O 1
ATOM 2278 N N . THR A 1 292 ? 38.953 -8.272 26.134 1.00 47.59 292 THR A N 1
ATOM 2279 C CA . THR A 1 292 ? 38.566 -9.150 25.014 1.00 47.59 292 THR A CA 1
ATOM 2280 C C . THR A 1 292 ? 39.766 -10.067 24.737 1.00 47.59 292 THR A C 1
ATOM 2282 O O . THR A 1 292 ? 40.874 -9.642 25.075 1.00 47.59 292 THR A O 1
ATOM 2285 N N . PRO A 1 293 ? 39.656 -11.226 24.057 1.00 52.22 293 PRO A N 1
ATOM 2286 C CA . PRO A 1 293 ? 38.479 -11.871 23.466 1.00 52.22 293 PRO A CA 1
ATOM 2287 C C . PRO A 1 293 ? 38.338 -13.357 23.877 1.00 52.22 293 PRO A C 1
ATOM 2289 O O . PRO A 1 293 ? 39.305 -14.015 24.255 1.00 52.22 293 PRO A O 1
ATOM 2292 N N . THR A 1 294 ? 37.152 -13.945 23.721 1.00 50.19 294 THR A N 1
ATOM 2293 C CA . THR A 1 294 ? 37.025 -15.411 23.681 1.00 50.19 294 THR A CA 1
ATOM 2294 C C . THR A 1 294 ? 36.194 -15.803 22.473 1.00 50.19 294 THR A C 1
ATOM 2296 O O . THR A 1 294 ? 34.998 -15.542 22.391 1.00 50.19 294 THR A O 1
ATOM 2299 N N . THR A 1 295 ? 36.898 -16.374 21.505 1.00 54.31 295 THR A N 1
ATOM 2300 C CA . THR A 1 295 ? 36.413 -17.040 20.303 1.00 54.31 295 THR A CA 1
ATOM 2301 C C . THR A 1 295 ? 35.410 -18.141 20.661 1.00 54.31 295 THR A C 1
ATOM 2303 O O . THR A 1 295 ? 35.785 -19.057 21.393 1.00 54.31 295 THR A O 1
ATOM 2306 N N . PRO A 1 296 ? 34.172 -18.130 20.141 1.00 57.53 296 PRO A N 1
ATOM 2307 C CA . PRO A 1 296 ? 33.331 -19.313 20.173 1.00 57.53 296 PRO A CA 1
ATOM 2308 C C . PRO A 1 296 ? 33.655 -20.239 18.994 1.00 57.53 296 PRO A C 1
ATOM 2310 O O . PRO A 1 296 ? 33.589 -19.872 17.821 1.00 57.53 296 PRO A O 1
ATOM 2313 N N . THR A 1 297 ? 34.029 -21.453 19.376 1.00 59.22 297 THR A N 1
ATOM 2314 C CA . THR A 1 297 ? 34.253 -22.665 18.590 1.00 59.22 297 THR A CA 1
ATOM 2315 C C . THR A 1 297 ? 33.113 -22.961 17.611 1.00 59.22 297 THR A C 1
ATOM 2317 O O . THR A 1 297 ? 31.935 -22.842 17.945 1.00 59.22 297 THR A O 1
ATOM 2320 N N . ALA A 1 298 ? 33.489 -23.383 16.403 1.00 60.09 298 ALA A N 1
ATOM 2321 C CA . ALA A 1 298 ? 32.592 -23.823 15.341 1.00 60.09 298 ALA A CA 1
ATOM 2322 C C . ALA A 1 298 ? 31.680 -24.994 15.778 1.00 60.09 298 ALA A C 1
ATOM 2324 O O . ALA A 1 298 ? 32.150 -25.906 16.464 1.00 60.09 298 ALA A O 1
ATOM 2325 N N . PRO A 1 299 ? 30.403 -25.025 15.355 1.00 68.12 299 PRO A N 1
ATOM 2326 C CA . PRO A 1 299 ? 29.547 -26.190 15.539 1.00 68.12 299 PRO A CA 1
ATOM 2327 C C . PRO A 1 299 ? 29.925 -27.322 14.561 1.00 68.12 299 PRO A C 1
ATOM 2329 O O . PRO A 1 299 ? 30.299 -27.046 13.417 1.00 68.12 299 PRO A O 1
ATOM 2332 N N . PRO A 1 300 ? 29.823 -28.597 14.982 1.00 67.50 300 PRO A N 1
ATOM 2333 C CA . PRO A 1 300 ? 30.149 -29.743 14.145 1.00 67.50 300 PRO A CA 1
ATOM 2334 C C . PRO A 1 300 ? 29.101 -30.002 13.055 1.00 67.50 300 PRO A C 1
ATOM 2336 O O . PRO A 1 300 ? 27.899 -29.800 13.221 1.00 67.50 300 PRO A O 1
ATOM 2339 N N . THR A 1 301 ? 29.620 -30.498 11.939 1.00 60.91 301 THR A N 1
ATOM 2340 C CA . THR A 1 301 ? 28.955 -31.005 10.740 1.00 60.91 301 THR A CA 1
ATOM 2341 C C . THR A 1 301 ? 27.831 -32.003 11.066 1.00 60.91 301 THR A C 1
ATOM 2343 O O . THR A 1 301 ? 28.086 -32.972 11.783 1.00 60.91 301 THR A O 1
ATOM 2346 N N . PRO A 1 302 ? 26.612 -31.855 10.513 1.00 62.78 302 PRO A N 1
ATOM 2347 C CA . PRO A 1 302 ? 25.595 -32.894 10.605 1.00 62.78 302 PRO A CA 1
ATOM 2348 C C . PRO A 1 302 ? 25.914 -34.041 9.637 1.00 62.78 302 PRO A C 1
ATOM 2350 O O . PRO A 1 302 ? 25.937 -33.874 8.417 1.00 62.78 302 PRO A O 1
ATOM 2353 N N . THR A 1 303 ? 26.157 -35.221 10.200 1.00 60.47 303 THR A N 1
ATOM 2354 C CA . THR A 1 303 ? 26.189 -36.502 9.496 1.00 60.47 303 THR A CA 1
ATOM 2355 C C . THR A 1 303 ? 24.793 -36.864 8.997 1.00 60.47 303 THR A C 1
ATOM 2357 O O . THR A 1 303 ? 23.806 -36.791 9.723 1.00 60.47 303 THR A O 1
ATOM 2360 N N . THR A 1 304 ? 24.723 -37.253 7.728 1.00 57.91 304 THR A N 1
ATOM 2361 C CA . THR A 1 304 ? 23.537 -37.752 7.029 1.00 57.91 304 THR A CA 1
ATOM 2362 C C . THR A 1 304 ? 23.191 -39.171 7.495 1.00 57.91 304 THR A C 1
ATOM 2364 O O . THR A 1 304 ? 24.039 -40.053 7.360 1.00 57.91 304 THR A O 1
ATOM 2367 N N . PRO A 1 305 ? 21.962 -39.450 7.967 1.00 61.81 305 PRO A N 1
ATOM 2368 C CA . PRO A 1 305 ? 21.451 -40.810 8.020 1.00 61.81 305 PRO A CA 1
ATOM 2369 C C . PRO A 1 305 ? 20.523 -41.100 6.829 1.00 61.81 305 PRO A C 1
ATOM 2371 O O . PRO A 1 305 ? 19.451 -40.522 6.677 1.00 61.81 305 PRO A O 1
ATOM 2374 N N . THR A 1 306 ? 21.016 -41.995 5.977 1.00 53.16 306 THR A N 1
ATOM 2375 C CA . THR A 1 306 ? 20.351 -43.153 5.359 1.00 53.16 306 THR A CA 1
ATOM 2376 C C . THR A 1 306 ? 18.816 -43.184 5.319 1.00 53.16 306 THR A C 1
ATOM 2378 O O . THR A 1 306 ? 18.136 -43.266 6.339 1.00 53.16 306 THR A O 1
ATOM 2381 N N . SER A 1 307 ? 18.299 -43.247 4.091 1.00 58.53 307 SER A N 1
ATOM 2382 C CA . SER A 1 307 ? 16.912 -43.509 3.699 1.00 58.53 307 SER A CA 1
ATOM 2383 C C . SER A 1 307 ? 16.294 -44.773 4.321 1.00 58.53 307 SER A C 1
ATOM 2385 O O . SER A 1 307 ? 16.950 -45.815 4.355 1.00 58.53 307 SER A O 1
ATOM 2387 N N . PRO A 1 308 ? 14.989 -44.749 4.646 1.00 68.25 308 PRO A N 1
ATOM 2388 C CA . PRO A 1 308 ? 14.135 -45.932 4.663 1.00 68.25 308 PRO A CA 1
ATOM 2389 C C . PRO A 1 308 ? 13.128 -45.943 3.484 1.00 68.25 308 PRO A C 1
ATOM 2391 O O . PRO A 1 308 ? 12.995 -44.949 2.766 1.00 68.25 308 PRO A O 1
ATOM 2394 N N . PRO A 1 309 ? 12.481 -47.094 3.218 1.00 59.56 309 PRO A N 1
ATOM 2395 C CA . PRO A 1 309 ? 12.069 -47.511 1.880 1.00 59.56 309 PRO A CA 1
ATOM 2396 C C . PRO A 1 309 ? 10.707 -46.979 1.419 1.00 59.56 309 PRO A C 1
ATOM 2398 O O . PRO A 1 309 ? 9.840 -46.599 2.202 1.00 59.56 309 PRO A O 1
ATOM 2401 N N . THR A 1 310 ? 10.538 -47.040 0.099 1.00 52.66 310 THR A N 1
ATOM 2402 C CA . THR A 1 310 ? 9.332 -46.815 -0.700 1.00 52.66 310 THR A CA 1
ATOM 2403 C C . THR A 1 310 ? 8.080 -47.444 -0.079 1.00 52.66 310 THR A C 1
ATOM 2405 O O . THR A 1 310 ? 7.858 -48.650 -0.182 1.00 52.66 310 THR A O 1
ATOM 2408 N N . ALA A 1 311 ? 7.228 -46.613 0.520 1.00 52.41 311 ALA A N 1
ATOM 2409 C CA . ALA A 1 311 ? 5.867 -46.981 0.884 1.00 52.41 311 ALA A CA 1
ATOM 2410 C C . ALA A 1 311 ? 4.927 -46.669 -0.290 1.00 52.41 311 ALA A C 1
ATOM 2412 O O . ALA A 1 311 ? 4.751 -45.519 -0.693 1.00 52.41 311 ALA A O 1
ATOM 2413 N N . VAL A 1 312 ? 4.341 -47.727 -0.845 1.00 59.00 312 VAL A N 1
ATOM 2414 C CA . VAL A 1 312 ? 3.255 -47.690 -1.828 1.00 59.00 312 VAL A CA 1
ATOM 2415 C C . VAL A 1 312 ? 2.041 -47.004 -1.193 1.00 59.00 312 VAL A C 1
ATOM 2417 O O . VAL A 1 312 ? 1.503 -47.497 -0.204 1.00 59.00 312 VAL A O 1
ATOM 2420 N N . ALA A 1 313 ? 1.608 -45.872 -1.753 1.00 51.94 313 ALA A N 1
ATOM 2421 C CA . ALA A 1 313 ? 0.373 -45.202 -1.350 1.00 51.94 313 ALA A CA 1
ATOM 2422 C C . ALA A 1 313 ? -0.805 -45.623 -2.261 1.00 51.94 313 ALA A C 1
ATOM 2424 O O . ALA A 1 313 ? -0.631 -45.708 -3.480 1.00 51.94 313 ALA A O 1
ATOM 2425 N N . PRO A 1 314 ? -1.996 -45.888 -1.689 1.00 58.47 314 PRO A N 1
ATOM 2426 C CA . PRO A 1 314 ? -3.172 -46.388 -2.397 1.00 58.47 314 PRO A CA 1
ATOM 2427 C C . PRO A 1 314 ? -3.967 -45.285 -3.122 1.00 58.47 314 PRO A C 1
ATOM 2429 O O . PRO A 1 314 ? -3.890 -44.105 -2.783 1.00 58.47 314 PRO A O 1
ATOM 2432 N N . LEU A 1 315 ? -4.757 -45.714 -4.116 1.00 55.00 315 LEU A N 1
ATOM 2433 C CA . LEU A 1 315 ? -5.660 -44.911 -4.952 1.00 55.00 315 LEU A CA 1
ATOM 2434 C C . LEU A 1 315 ? -6.512 -43.894 -4.159 1.00 55.00 315 LEU A C 1
ATOM 2436 O O . LEU A 1 315 ? -7.144 -44.274 -3.169 1.00 55.00 315 LEU A O 1
ATOM 2440 N N . PRO A 1 316 ? -6.692 -42.656 -4.657 1.00 62.81 316 PRO A N 1
ATOM 2441 C CA . PRO A 1 316 ? -7.743 -41.784 -4.158 1.00 62.81 316 PRO A CA 1
ATOM 2442 C C . PRO A 1 316 ? -9.117 -42.218 -4.693 1.00 62.81 316 PRO A C 1
ATOM 2444 O O . PRO A 1 316 ? -9.426 -42.116 -5.880 1.00 62.81 316 PRO A O 1
ATOM 2447 N N . SER A 1 317 ? -9.949 -42.678 -3.759 1.00 53.78 317 SER A N 1
ATOM 2448 C CA . SER A 1 317 ? -11.388 -42.881 -3.901 1.00 53.78 317 SER A CA 1
ATOM 2449 C C . SER A 1 317 ? -12.095 -41.584 -4.307 1.00 53.78 317 SER A C 1
ATOM 2451 O O . SER A 1 317 ? -12.004 -40.547 -3.646 1.00 53.78 317 SER A O 1
ATOM 2453 N N . SER A 1 318 ? -12.834 -41.667 -5.408 1.00 50.22 318 SER A N 1
ATOM 2454 C CA . SER A 1 318 ? -13.767 -40.664 -5.897 1.00 50.22 318 SER A CA 1
ATOM 2455 C C . SER A 1 318 ? -14.923 -40.473 -4.913 1.00 50.22 318 SER A C 1
ATOM 2457 O O . SER A 1 318 ? -15.841 -41.287 -4.855 1.00 50.22 318 SER A O 1
ATOM 2459 N N . SER A 1 319 ? -14.929 -39.367 -4.173 1.00 46.94 319 SER A N 1
ATOM 2460 C CA . SER A 1 319 ? -16.114 -38.908 -3.441 1.00 46.94 319 SER A CA 1
ATOM 2461 C C . SER A 1 319 ? -16.528 -37.528 -3.926 1.00 46.94 319 SER A C 1
ATOM 2463 O O . SER A 1 319 ? -16.186 -36.485 -3.374 1.00 46.94 319 SER A O 1
ATOM 2465 N N . SER A 1 320 ? -17.301 -37.577 -5.007 1.00 49.34 320 SER A N 1
ATOM 2466 C CA . SER A 1 320 ? -18.147 -36.510 -5.520 1.00 49.34 320 SER A CA 1
ATOM 2467 C C . SER A 1 320 ? -19.146 -36.076 -4.442 1.00 49.34 320 SER A C 1
ATOM 2469 O O . SER A 1 320 ? -20.105 -36.786 -4.147 1.00 49.34 320 SER A O 1
ATOM 2471 N N . ARG A 1 321 ? -18.946 -34.896 -3.847 1.00 48.38 321 ARG A N 1
ATOM 2472 C CA . ARG A 1 321 ? -20.007 -34.171 -3.132 1.00 48.38 321 ARG A CA 1
ATOM 2473 C C . ARG A 1 321 ? -20.406 -32.945 -3.941 1.00 48.38 321 ARG A C 1
ATOM 2475 O O . ARG A 1 321 ? -19.931 -31.836 -3.721 1.00 48.38 321 ARG A O 1
ATOM 2482 N N . ARG A 1 322 ? -21.332 -33.171 -4.876 1.00 46.19 322 ARG A N 1
ATOM 2483 C CA . ARG A 1 322 ? -22.248 -32.146 -5.387 1.00 46.19 322 ARG A CA 1
ATOM 2484 C C . ARG A 1 322 ? -23.106 -31.645 -4.223 1.00 46.19 322 ARG A C 1
ATOM 2486 O O . ARG A 1 322 ? -24.030 -32.332 -3.802 1.00 46.19 322 ARG A O 1
ATOM 2493 N N . LEU A 1 323 ? -22.839 -30.441 -3.729 1.00 52.94 323 LEU A N 1
ATOM 2494 C CA . LEU A 1 323 ? -23.828 -29.683 -2.966 1.00 52.94 323 LEU A CA 1
ATOM 2495 C C . LEU A 1 323 ? -24.661 -28.866 -3.953 1.00 52.94 323 LEU A C 1
ATOM 2497 O O . LEU A 1 323 ? -24.255 -27.803 -4.415 1.00 52.94 323 LEU A O 1
ATOM 2501 N N . GLY A 1 324 ? -25.825 -29.414 -4.297 1.00 47.22 324 GLY A N 1
ATOM 2502 C CA . GLY A 1 324 ? -26.906 -28.659 -4.909 1.00 47.22 324 GLY A CA 1
ATOM 2503 C C . GLY A 1 324 ? -27.549 -27.738 -3.874 1.00 47.22 324 GLY A C 1
ATOM 2504 O O . GLY A 1 324 ? -27.893 -28.167 -2.776 1.00 47.22 324 GLY A O 1
ATOM 2505 N N . ARG A 1 325 ? -27.733 -26.470 -4.235 1.00 48.22 325 ARG A N 1
ATOM 2506 C CA . ARG A 1 325 ? -28.696 -25.569 -3.594 1.00 48.22 325 ARG A CA 1
ATOM 2507 C C . ARG A 1 325 ? -29.359 -24.729 -4.678 1.00 48.22 325 ARG A C 1
ATOM 2509 O O . ARG A 1 325 ? -28.900 -23.649 -5.029 1.00 48.22 325 ARG A O 1
ATOM 2516 N N . THR A 1 326 ? -30.431 -25.275 -5.237 1.00 46.38 326 THR A N 1
ATOM 2517 C CA . THR A 1 326 ? -31.450 -24.527 -5.973 1.00 46.38 326 THR A CA 1
ATOM 2518 C C . THR A 1 326 ? -32.489 -24.052 -4.964 1.00 46.38 326 THR A C 1
ATOM 2520 O O . THR A 1 326 ? -33.225 -24.865 -4.409 1.00 46.38 326 THR A O 1
ATOM 2523 N N . THR A 1 327 ? -32.535 -22.748 -4.703 1.00 54.12 327 THR A N 1
ATOM 2524 C CA . THR A 1 327 ? -33.615 -22.127 -3.928 1.00 54.12 327 THR A CA 1
ATOM 2525 C C . THR A 1 327 ? -34.684 -21.652 -4.905 1.00 54.12 327 THR A C 1
ATOM 2527 O O . THR A 1 327 ? -34.512 -20.637 -5.578 1.00 54.12 327 THR A O 1
ATOM 2530 N N . THR A 1 328 ? -35.777 -22.403 -5.003 1.00 54.06 328 THR A N 1
ATOM 2531 C CA . THR A 1 328 ? -36.986 -22.019 -5.739 1.00 54.06 328 THR A CA 1
ATOM 2532 C C . THR A 1 328 ? -37.799 -21.062 -4.867 1.00 54.06 328 THR A C 1
ATOM 2534 O O . THR A 1 328 ? -38.263 -21.446 -3.797 1.00 54.06 328 THR A O 1
ATOM 2537 N N . MET A 1 329 ? -37.961 -19.811 -5.297 1.00 51.59 329 MET A N 1
ATOM 2538 C CA . MET A 1 329 ? -38.891 -18.859 -4.680 1.00 51.59 329 MET A CA 1
ATOM 2539 C C . MET A 1 329 ? -40.270 -19.037 -5.324 1.00 51.59 329 MET A C 1
ATOM 2541 O O . MET A 1 329 ? -40.438 -18.756 -6.509 1.00 51.59 329 MET A O 1
ATOM 2545 N N . GLN A 1 330 ? -41.241 -19.528 -4.552 1.00 53.53 330 GLN A N 1
ATOM 2546 C CA . GLN A 1 330 ? -42.655 -19.542 -4.926 1.00 53.53 330 GLN A CA 1
ATOM 2547 C C . GLN A 1 330 ? -43.220 -18.117 -4.857 1.00 53.53 330 GLN A C 1
ATOM 2549 O O . GLN A 1 330 ? -43.141 -17.452 -3.826 1.00 53.53 330 GLN A O 1
ATOM 2554 N N . THR A 1 331 ? -43.799 -17.652 -5.960 1.00 56.75 331 THR A N 1
ATOM 2555 C CA . THR A 1 331 ? -44.599 -16.426 -6.017 1.00 56.75 331 THR A CA 1
ATOM 2556 C C . THR A 1 331 ? -46.033 -16.759 -5.616 1.00 56.75 331 THR A C 1
ATOM 2558 O O . THR A 1 331 ? -46.711 -17.512 -6.311 1.00 56.75 331 THR A O 1
ATOM 2561 N N . ILE A 1 332 ? -46.491 -16.203 -4.495 1.00 56.12 332 ILE A N 1
ATOM 2562 C CA . ILE A 1 332 ? -47.898 -16.229 -4.085 1.00 56.12 332 ILE A CA 1
ATOM 2563 C C . ILE A 1 332 ? -48.619 -15.136 -4.878 1.00 56.12 332 ILE A C 1
ATOM 2565 O O . ILE A 1 332 ? -48.308 -13.955 -4.734 1.00 56.12 332 ILE A O 1
ATOM 2569 N N . ILE A 1 333 ? -49.567 -15.534 -5.724 1.00 53.25 333 ILE A N 1
ATOM 2570 C CA . ILE A 1 333 ? -50.538 -14.632 -6.346 1.00 53.25 333 ILE A CA 1
ATOM 2571 C C . ILE A 1 333 ? -51.771 -14.639 -5.443 1.00 53.25 333 ILE A C 1
ATOM 2573 O O . ILE A 1 333 ? -52.442 -15.663 -5.323 1.00 53.25 333 ILE A O 1
ATOM 2577 N N . VAL A 1 334 ? -52.047 -13.507 -4.800 1.00 55.47 334 VAL A N 1
ATOM 2578 C CA . VAL A 1 334 ? -53.330 -13.248 -4.137 1.00 55.47 334 VAL A CA 1
ATOM 2579 C C . VAL A 1 334 ? -54.269 -12.674 -5.197 1.00 55.47 334 VAL A C 1
ATOM 2581 O O . VAL A 1 334 ? -53.890 -11.738 -5.904 1.00 55.47 334 VAL A O 1
ATOM 2584 N N . ARG A 1 335 ? -55.439 -13.296 -5.349 1.00 62.34 335 ARG A N 1
ATOM 2585 C CA . ARG A 1 335 ? -56.575 -12.758 -6.106 1.00 62.34 335 ARG A CA 1
ATOM 2586 C C . ARG A 1 335 ? -57.379 -11.819 -5.224 1.00 62.34 335 ARG A C 1
ATOM 2588 O O . ARG A 1 335 ? -57.484 -12.128 -4.017 1.00 62.34 335 ARG A O 1
#

Organism: Phanerochaete carnosa (strain HHB-10118-sp) (NCBI:txid650164)

Secondary structure (DSSP, 8-state):
-------PPPPPPPP--PPPP----PPPPP----------------PPPPP----------HHHHHHHHHHTT-----STT---PPPPPPPPEEE--HHHHHHHHHHHHH-TT-GGG---HHHHHHHHHTTSS-HHHHHHH--HHHHHHHHHHHTSTT-SPPEEESS--PPBPHHHHHHHHHHHH-SPPTTPPPGGG----TT--B---HHHHHHHHHHHHHHHHHHHTTPPPP-TT----------------------PPP--------------------------------PPPPPPPPPP-------PPP---------------------

pLDDT: mean 74.48, std 18.62, range [38.88, 98.25]

Sequence (335 aa):
MSSDPELVPAHPKSPRRSSPSKRSRVPPSPISIPSFPLSNTIGDEPADPPSPVPTEIIDVEAEDFVRTAQSYGVKVRDYAVELPTPPLPKVPEMWKNSFFTLLAHDMHIRRPKDPSFFVSGRILRRLLDTGFVTQEEADAYWTREDHKSLEEYDKRPYGPYPYVIGFRRPKPTAAYRVSARKAVYGEPRRGDIPDKHFKVPNDGTWGGDAESQRLEKQARDNRMKALRLGMPVPVLGLDPCPPPREPSPNPALPATPIATPPLLPTSLPEDTATLRSSSGLLGSSSRANISTPTTPTAPPTPTTPTSPPTAVAPLPSSSSRRLGRTTTMQTIIVR